Protein AF-A0A814JIH9-F1 (afdb_monomer)

Radius of gyration: 18.84 Å; Cα contacts (8 Å, |Δi|>4): 268; chains: 1; bounding box: 41×43×54 Å

Organism: NCBI:txid392033

Foldseek 3Di:
DPPVVVVVPPQQDVVLVVVLVVLVVVCVPDPDPPFDAVLVQLLSLQLSCCVVPVDDDLLSSLVSVLCCQPQVRSGSVRHHDDDDPLQVQLSVLSVVCVVCVVVVHDDPLLVSLAPRAADDLCQSSCLVLLVSCLVPDLVVSLVSLQVNCCRRRNPPHPSLLSSLLSVLSSCLVVVNDLVVNLVPRDRDDDPCVLSVVLVVLLSVLSVPQVLPLVSSLVSLVVPWDDDDDDDPDPPLPSTSSSSSNVSNVSSSVD

Structure (mmCIF, N/CA/C/O backbone):
data_AF-A0A814JIH9-F1
#
_entry.id   AF-A0A814JIH9-F1
#
loop_
_atom_site.group_PDB
_atom_site.id
_atom_site.type_symbol
_atom_site.label_atom_id
_atom_site.label_alt_id
_atom_site.label_comp_id
_atom_site.label_asym_id
_atom_site.label_entity_id
_atom_site.label_seq_id
_atom_site.pdbx_PDB_ins_code
_atom_site.Cartn_x
_atom_site.Cartn_y
_atom_site.Cartn_z
_atom_site.occupancy
_atom_site.B_iso_or_equiv
_atom_site.auth_seq_id
_atom_site.auth_comp_id
_atom_site.auth_asym_id
_atom_site.auth_atom_id
_atom_site.pdbx_PDB_model_num
ATOM 1 N N . MET A 1 1 ? -9.542 14.192 -32.366 1.00 36.28 1 MET A N 1
ATOM 2 C CA . MET A 1 1 ? -9.366 13.101 -31.398 1.00 36.28 1 MET A CA 1
ATOM 3 C C . MET A 1 1 ? -7.929 13.148 -30.916 1.00 36.28 1 MET A C 1
ATOM 5 O O . MET A 1 1 ? -7.031 12.814 -31.682 1.00 36.28 1 MET A O 1
ATOM 9 N N . THR A 1 2 ? -7.684 13.709 -29.735 1.00 28.23 2 THR A N 1
ATOM 10 C CA . THR A 1 2 ? -6.336 13.684 -29.141 1.00 28.23 2 THR A CA 1
ATOM 11 C C . THR A 1 2 ? -5.997 12.247 -28.734 1.00 28.23 2 THR A C 1
ATOM 13 O O . THR A 1 2 ? -6.900 11.450 -28.482 1.00 28.23 2 THR A O 1
ATOM 16 N N . LEU A 1 3 ? -4.711 11.883 -28.666 1.00 27.92 3 LEU A N 1
ATOM 17 C CA . LEU A 1 3 ? -4.294 10.543 -28.219 1.00 27.92 3 LEU A CA 1
ATOM 18 C C . LEU A 1 3 ? -4.939 10.148 -26.871 1.00 27.92 3 LEU A C 1
ATOM 20 O O . LEU A 1 3 ? -5.266 8.977 -26.680 1.00 27.92 3 LEU A O 1
ATOM 24 N N . GLY A 1 4 ? -5.209 11.128 -25.998 1.00 29.09 4 GLY A N 1
ATOM 25 C CA . GLY A 1 4 ? -5.914 10.945 -24.726 1.00 29.09 4 GLY A CA 1
ATOM 26 C C . GLY A 1 4 ? -7.384 10.527 -24.863 1.00 29.09 4 GLY A C 1
ATOM 27 O O . GLY A 1 4 ? -7.836 9.676 -24.105 1.00 29.09 4 GLY A O 1
ATOM 28 N N . GLU A 1 5 ? -8.116 11.030 -25.861 1.00 31.06 5 GLU A N 1
ATOM 29 C CA . GLU A 1 5 ? -9.515 10.636 -26.114 1.00 31.06 5 GLU A CA 1
ATOM 30 C C . GLU A 1 5 ? -9.621 9.198 -26.640 1.00 31.06 5 GLU A C 1
ATOM 32 O O . GLU A 1 5 ? -10.556 8.483 -26.286 1.00 31.06 5 GLU A O 1
ATOM 37 N N . SER A 1 6 ? -8.636 8.734 -27.421 1.00 30.42 6 SER A N 1
ATOM 38 C CA . SER A 1 6 ? -8.611 7.334 -27.873 1.00 30.42 6 SER A CA 1
ATOM 39 C C . SER A 1 6 ? -8.293 6.361 -26.728 1.00 30.42 6 SER A C 1
ATOM 41 O O . SER A 1 6 ? -8.869 5.276 -26.668 1.00 30.42 6 SER A O 1
ATOM 43 N N . PHE A 1 7 ? -7.455 6.768 -25.764 1.00 34.44 7 PHE A N 1
ATOM 44 C CA . PHE A 1 7 ? -7.021 5.909 -24.655 1.00 34.44 7 PHE A CA 1
ATOM 45 C C . PHE A 1 7 ? -8.068 5.791 -23.535 1.00 34.44 7 PHE A C 1
ATOM 47 O O . 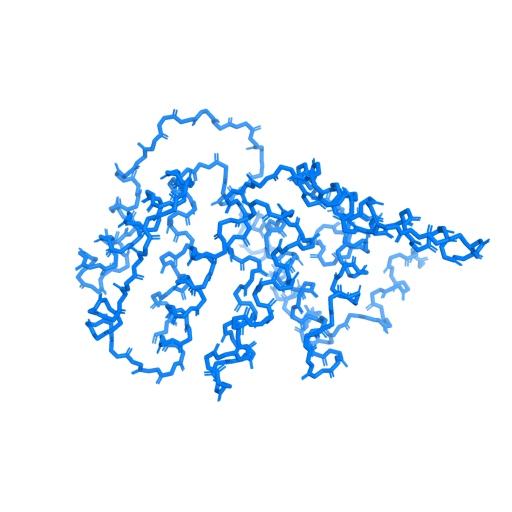PHE A 1 7 ? -8.230 4.720 -22.950 1.00 34.44 7 PHE A O 1
ATOM 54 N N . LEU A 1 8 ? -8.829 6.865 -23.282 1.00 39.31 8 LEU A N 1
ATOM 55 C CA . LEU A 1 8 ? -9.966 6.876 -22.348 1.00 39.31 8 LEU A CA 1
ATOM 56 C C . LEU A 1 8 ? -11.049 5.856 -22.725 1.00 39.31 8 LEU A C 1
ATOM 58 O O . LEU A 1 8 ? -11.746 5.351 -21.851 1.00 39.31 8 LEU A O 1
ATOM 62 N N . SER A 1 9 ? -11.176 5.535 -24.014 1.00 39.81 9 SER A N 1
ATOM 63 C CA . SER A 1 9 ? -12.267 4.703 -24.513 1.00 39.81 9 SER A CA 1
ATOM 64 C C . SER A 1 9 ? -12.044 3.192 -24.385 1.00 39.81 9 SER A C 1
ATOM 66 O O . SER A 1 9 ? -13.014 2.452 -24.540 1.00 39.81 9 SER A O 1
ATOM 68 N N . HIS A 1 10 ? -10.817 2.698 -24.148 1.00 40.09 10 HIS A N 1
ATOM 69 C CA . HIS A 1 10 ? -10.527 1.260 -24.325 1.00 40.09 10 HIS A CA 1
ATOM 70 C C . HIS A 1 10 ? -9.912 0.519 -23.126 1.00 40.09 10 HIS A C 1
ATOM 72 O O . HIS A 1 10 ? -9.941 -0.709 -23.145 1.00 40.09 10 HIS A O 1
ATOM 78 N N . HIS A 1 11 ? -9.413 1.179 -22.069 1.00 48.34 11 HIS A N 1
ATOM 79 C CA . HIS A 1 11 ? -8.682 0.458 -21.001 1.00 48.34 11 HIS A CA 1
ATOM 80 C C . HIS A 1 11 ? -8.839 0.975 -19.557 1.00 48.34 11 HIS A C 1
ATOM 82 O O . HIS A 1 11 ? -8.129 0.492 -18.672 1.00 48.34 11 HIS A O 1
ATOM 88 N N . ILE A 1 12 ? -9.748 1.914 -19.280 1.00 44.50 12 ILE A N 1
ATOM 89 C CA . ILE A 1 12 ? -10.105 2.271 -17.895 1.00 44.50 12 ILE A CA 1
ATOM 90 C C . ILE A 1 12 ? -11.405 1.551 -17.545 1.00 44.50 12 ILE A C 1
ATOM 92 O O . ILE A 1 12 ? -12.347 1.560 -18.334 1.00 44.50 12 ILE A O 1
ATOM 96 N N . ASP A 1 13 ? -11.425 0.904 -16.379 1.00 49.41 13 ASP A N 1
ATOM 97 C CA . ASP A 1 13 ? -12.617 0.256 -15.836 1.00 49.41 13 ASP A CA 1
ATOM 98 C C . ASP A 1 13 ? -13.804 1.248 -15.858 1.00 49.41 13 ASP A C 1
ATOM 100 O O . ASP A 1 13 ? -13.660 2.356 -15.325 1.00 49.41 13 ASP A O 1
ATOM 104 N N . PRO A 1 14 ? -14.949 0.899 -16.477 1.00 46.44 14 PRO A N 1
ATOM 105 C CA . PRO A 1 14 ? -16.116 1.776 -16.569 1.00 46.44 14 PRO A CA 1
ATOM 106 C C . PRO A 1 14 ? -16.570 2.354 -15.222 1.00 46.44 14 PRO A C 1
ATOM 108 O O . PRO A 1 14 ? -17.009 3.500 -15.177 1.00 46.44 14 PRO A O 1
ATOM 111 N N . TYR A 1 15 ? -16.388 1.615 -14.124 1.00 40.72 15 TYR A N 1
ATOM 112 C CA . TYR A 1 15 ? -16.716 2.068 -12.770 1.00 40.72 15 TYR A CA 1
ATOM 113 C C . TYR A 1 15 ? -15.834 3.240 -12.310 1.00 40.72 15 TYR A C 1
ATOM 115 O O . TYR A 1 15 ? -16.281 4.168 -11.636 1.00 40.72 15 TYR A O 1
ATOM 123 N N . ILE A 1 16 ? -14.560 3.226 -12.709 1.00 42.84 16 ILE A N 1
ATOM 124 C CA . ILE A 1 16 ? -13.606 4.294 -12.397 1.00 42.84 16 ILE A CA 1
ATOM 125 C C . ILE A 1 16 ? -13.870 5.515 -13.283 1.00 42.84 16 ILE A C 1
ATOM 127 O O . ILE A 1 16 ? -13.744 6.646 -12.819 1.00 42.84 16 ILE A O 1
ATOM 131 N N . LEU A 1 17 ? -14.280 5.305 -14.539 1.00 49.50 17 LEU A N 1
ATOM 132 C CA . LEU A 1 17 ? -14.697 6.393 -15.430 1.00 49.50 17 LEU A CA 1
ATOM 133 C C . LEU A 1 17 ? -15.936 7.123 -14.898 1.00 49.50 17 LEU A C 1
ATOM 135 O O . LEU A 1 17 ? -15.975 8.350 -14.957 1.00 49.50 17 LEU A O 1
ATOM 139 N N . GLU A 1 18 ? -16.900 6.392 -14.336 1.00 48.16 18 GLU A N 1
ATOM 140 C CA . GLU A 1 18 ? -18.093 6.962 -13.704 1.00 48.16 18 GLU A CA 1
ATOM 141 C C . GLU A 1 18 ? -17.734 7.828 -12.487 1.00 48.16 18 GLU A C 1
ATOM 143 O O . GLU A 1 18 ? -18.172 8.973 -12.405 1.00 48.16 18 GLU A O 1
ATOM 148 N N . HIS A 1 19 ? -16.846 7.355 -11.604 1.00 44.91 19 HIS A N 1
ATOM 149 C CA . HIS A 1 19 ? -16.365 8.154 -10.466 1.00 44.91 19 HIS A CA 1
ATOM 150 C C . HIS A 1 19 ? -15.607 9.418 -10.904 1.00 44.91 19 HIS A C 1
ATOM 152 O O . HIS A 1 19 ? -15.854 10.501 -10.377 1.00 44.91 19 HIS A O 1
ATOM 158 N N . ILE A 1 20 ? -14.726 9.312 -11.908 1.00 49.81 20 ILE A N 1
ATOM 159 C CA . ILE A 1 20 ? -14.007 10.474 -12.459 1.00 49.81 20 ILE A CA 1
ATOM 160 C C . ILE A 1 20 ? -14.987 11.498 -13.048 1.00 49.81 20 ILE A C 1
ATOM 162 O O . ILE A 1 20 ? -14.767 12.705 -12.934 1.00 49.81 20 ILE A O 1
ATOM 166 N N . GLN A 1 21 ? -16.051 11.027 -13.697 1.00 52.19 21 GLN A N 1
ATOM 167 C CA . GLN A 1 21 ? -17.071 11.879 -14.295 1.00 52.19 21 GLN A CA 1
ATOM 168 C C . GLN A 1 21 ? -17.935 12.567 -13.227 1.00 52.19 21 GLN A C 1
ATOM 170 O O . GLN A 1 21 ? -18.138 13.777 -13.314 1.00 52.19 21 GLN A O 1
ATOM 175 N N . MET A 1 22 ? -18.352 11.839 -12.185 1.00 48.75 22 MET A N 1
ATOM 176 C CA . MET A 1 22 ? -19.095 12.399 -11.050 1.00 48.75 22 MET A CA 1
ATOM 177 C C . MET A 1 22 ? -18.318 13.516 -10.347 1.00 48.75 22 MET A C 1
ATOM 179 O O . MET A 1 22 ? -18.882 14.567 -10.052 1.00 48.75 22 MET A O 1
ATOM 183 N N . GLU A 1 23 ? -17.015 13.333 -10.117 1.00 45.62 23 GLU A N 1
ATOM 184 C CA . GLU A 1 23 ? -16.191 14.361 -9.472 1.00 45.62 23 GLU A CA 1
ATOM 185 C C . GLU A 1 23 ? -15.977 15.598 -10.361 1.00 45.62 23 GLU A C 1
ATOM 187 O O . GLU A 1 23 ? -15.985 16.728 -9.867 1.00 45.62 23 GLU A O 1
ATOM 192 N N . LYS A 1 24 ? -15.869 15.420 -11.686 1.00 48.25 24 LYS A N 1
ATOM 193 C CA . LYS A 1 24 ? -15.837 16.544 -12.638 1.00 48.25 24 LYS A CA 1
ATOM 194 C C . LYS A 1 24 ? -17.134 17.348 -12.626 1.00 48.25 24 LYS A C 1
ATOM 196 O O . LYS A 1 24 ? -17.071 18.575 -12.665 1.00 48.25 24 LYS A O 1
ATOM 201 N N . GLU A 1 25 ? -18.283 16.685 -12.560 1.00 52.25 25 GLU A N 1
ATOM 202 C CA . GLU A 1 25 ? -19.594 17.341 -12.489 1.00 52.25 25 GLU A CA 1
ATOM 203 C C . GLU A 1 25 ? -19.773 18.098 -11.165 1.00 52.25 25 GLU A C 1
ATOM 205 O O . GLU A 1 25 ? -20.228 19.241 -11.173 1.00 52.25 25 GLU A O 1
ATOM 210 N N . TYR A 1 26 ? -19.302 17.525 -10.052 1.00 43.38 26 TYR A N 1
ATOM 211 C CA . TYR A 1 26 ? -19.304 18.178 -8.739 1.00 43.38 26 TYR A CA 1
ATOM 212 C C . TYR A 1 26 ? -18.390 19.416 -8.693 1.00 43.38 26 TYR A C 1
ATOM 214 O O . TYR A 1 26 ? -18.750 20.439 -8.116 1.00 43.38 26 TYR A O 1
ATOM 222 N N . SER A 1 27 ? -17.231 19.365 -9.362 1.00 43.06 27 SER A N 1
ATOM 223 C CA . SER A 1 27 ? -16.275 20.485 -9.419 1.00 43.06 27 SER A CA 1
ATOM 224 C C . SER A 1 27 ? -16.774 21.712 -10.195 1.00 43.06 27 SER A C 1
ATOM 226 O O . SER A 1 27 ? -16.191 22.786 -10.081 1.00 43.06 27 SER A O 1
ATOM 228 N N . GLN A 1 28 ? -17.842 21.577 -10.990 1.00 48.16 28 GLN A N 1
ATOM 229 C CA . GLN A 1 28 ? -18.452 22.707 -11.699 1.00 48.16 28 GLN A CA 1
ATOM 230 C C . GLN A 1 28 ? -19.495 23.459 -10.859 1.00 48.16 28 GLN A C 1
ATOM 232 O O . GLN A 1 28 ? -19.973 24.504 -11.300 1.00 48.16 28 GLN A O 1
ATOM 237 N N . GLN A 1 29 ? -19.856 22.951 -9.674 1.00 48.28 29 GLN A N 1
ATOM 238 C CA . GLN A 1 29 ? -20.900 23.535 -8.823 1.00 48.28 29 GLN A CA 1
ATOM 239 C C . GLN A 1 29 ? -20.372 24.355 -7.633 1.00 48.28 29 GLN A C 1
ATOM 241 O O . GLN A 1 29 ? -21.138 25.151 -7.099 1.00 48.28 29 GLN A O 1
ATOM 246 N N . ASP A 1 30 ? -19.087 24.251 -7.277 1.00 41.09 30 ASP A N 1
ATOM 247 C CA . ASP A 1 30 ? -18.450 25.031 -6.205 1.00 41.09 30 ASP A CA 1
ATOM 248 C C . ASP A 1 30 ? -17.031 25.477 -6.605 1.00 41.09 30 ASP A C 1
ATOM 250 O O . ASP A 1 30 ? -16.303 24.742 -7.268 1.00 41.09 30 ASP A O 1
ATOM 254 N N . ASP A 1 31 ? -16.598 26.656 -6.139 1.00 42.25 31 ASP A N 1
ATOM 255 C CA . ASP A 1 31 ? -15.271 27.285 -6.363 1.00 42.25 31 ASP A CA 1
ATOM 256 C C . ASP A 1 31 ? -14.102 26.527 -5.667 1.00 42.25 31 ASP A C 1
ATOM 258 O O . ASP A 1 31 ? -13.024 27.060 -5.397 1.00 42.25 31 ASP A O 1
ATOM 262 N N . LEU A 1 32 ? -14.326 25.253 -5.335 1.00 42.31 32 LEU A N 1
ATOM 263 C CA . LEU A 1 32 ? -13.364 24.303 -4.795 1.00 42.31 32 LEU A CA 1
ATOM 264 C C . LEU A 1 32 ? -13.028 23.287 -5.890 1.00 42.31 32 LEU A C 1
ATOM 266 O O . LEU A 1 32 ? -13.689 22.260 -6.029 1.00 42.31 32 LEU A O 1
ATOM 270 N N . THR A 1 33 ? -11.944 23.515 -6.635 1.00 48.50 33 THR A N 1
ATOM 271 C CA . THR A 1 33 ? -11.303 22.444 -7.415 1.00 48.50 33 THR A CA 1
ATOM 272 C C . THR A 1 33 ? -10.709 21.405 -6.459 1.00 48.50 33 THR A C 1
ATOM 274 O O . THR A 1 33 ? -9.520 21.444 -6.134 1.00 48.50 33 THR A O 1
ATOM 277 N N . LEU A 1 34 ? -11.542 20.487 -5.966 1.00 50.25 34 LEU A N 1
ATOM 278 C CA . LEU A 1 34 ? -11.110 19.281 -5.270 1.00 50.25 34 LEU A CA 1
ATOM 279 C C . LEU A 1 34 ? -10.538 18.322 -6.313 1.00 50.25 34 LEU A C 1
ATOM 281 O O . LEU A 1 34 ? -11.257 17.662 -7.052 1.00 50.25 34 LEU A O 1
ATOM 285 N N . VAL A 1 35 ? -9.214 18.298 -6.402 1.00 63.66 35 VAL A N 1
ATOM 286 C CA . VAL A 1 35 ? -8.456 17.384 -7.254 1.00 63.66 35 VAL A CA 1
ATOM 287 C C . VAL A 1 35 ? -7.720 16.419 -6.327 1.00 63.66 35 VAL A C 1
ATOM 289 O O . VAL A 1 35 ? -6.969 16.865 -5.457 1.00 63.66 35 VAL A O 1
ATOM 292 N N . TRP A 1 36 ? -7.939 15.108 -6.476 1.00 69.56 36 TRP A N 1
ATOM 293 C CA . TRP A 1 36 ? -7.268 14.105 -5.639 1.00 69.56 36 TRP A CA 1
ATOM 294 C C . TRP A 1 36 ? -5.763 13.998 -5.932 1.00 69.56 36 TRP A C 1
ATOM 296 O O . TRP A 1 36 ? -5.309 14.361 -7.012 1.00 69.56 36 TRP A O 1
ATOM 306 N N . SER A 1 37 ? -4.973 13.510 -4.966 1.00 73.38 37 SER A N 1
ATOM 307 C CA . SER A 1 37 ? -3.502 13.446 -5.043 1.00 73.38 37 SER A CA 1
ATOM 308 C C . SER A 1 37 ? -2.961 12.172 -5.722 1.00 73.38 37 SER A C 1
ATOM 310 O O . SER A 1 37 ? -3.701 11.320 -6.236 1.00 73.38 37 SER A O 1
ATOM 312 N N . ASP A 1 38 ? -1.632 12.009 -5.690 1.00 77.94 38 ASP A N 1
ATOM 313 C CA . ASP A 1 38 ? -0.946 10.789 -6.115 1.00 77.94 38 ASP A CA 1
ATOM 314 C C . ASP A 1 38 ? -1.388 9.557 -5.324 1.00 77.94 38 ASP A C 1
ATOM 316 O O . ASP A 1 38 ? -1.471 8.474 -5.891 1.00 77.94 38 ASP A O 1
ATOM 320 N N . ASP A 1 39 ? -1.731 9.692 -4.044 1.00 76.38 39 ASP A N 1
ATOM 321 C CA . ASP A 1 39 ? -2.147 8.555 -3.217 1.00 76.38 39 ASP A CA 1
ATOM 322 C C . ASP A 1 39 ? -3.439 7.917 -3.712 1.00 76.38 39 ASP A C 1
ATOM 324 O O . ASP A 1 39 ? -3.507 6.693 -3.816 1.00 76.38 39 ASP A O 1
ATOM 328 N N . VAL A 1 40 ? -4.438 8.728 -4.072 1.00 79.38 40 VAL A N 1
ATOM 329 C CA . VAL A 1 40 ? -5.685 8.222 -4.662 1.00 79.38 40 VAL A CA 1
ATOM 330 C C . VAL A 1 40 ? -5.397 7.615 -6.030 1.00 79.38 40 VAL A C 1
ATOM 332 O O . VAL A 1 40 ? -5.803 6.487 -6.286 1.00 79.38 40 VAL A O 1
ATOM 335 N N . SER A 1 41 ? -4.608 8.291 -6.869 1.00 84.25 41 SER A N 1
ATOM 336 C CA . SER A 1 41 ? -4.238 7.786 -8.201 1.00 84.25 41 SER A CA 1
ATOM 337 C C . SER A 1 41 ? -3.545 6.416 -8.132 1.00 84.25 41 SER A C 1
ATOM 339 O O . SER A 1 41 ? -3.865 5.497 -8.885 1.00 84.25 41 SER A O 1
ATOM 341 N N . LEU A 1 42 ? -2.620 6.247 -7.186 1.00 86.94 42 LEU A N 1
ATOM 342 C CA . LEU A 1 42 ? -1.890 5.001 -6.962 1.00 86.94 42 LEU A CA 1
ATOM 343 C C . LEU A 1 42 ? -2.770 3.931 -6.304 1.00 86.94 42 LEU A C 1
ATOM 345 O O . LEU A 1 42 ? -2.685 2.762 -6.668 1.00 86.94 42 LEU A O 1
ATOM 349 N N . THR A 1 43 ? -3.668 4.316 -5.397 1.00 87.38 43 THR A N 1
ATOM 350 C CA . THR A 1 43 ? -4.670 3.402 -4.822 1.00 87.38 43 THR A CA 1
ATOM 351 C C . THR A 1 43 ? -5.593 2.857 -5.914 1.00 87.38 43 THR A C 1
ATOM 353 O O . THR A 1 43 ? -5.818 1.649 -5.983 1.00 87.38 43 THR A O 1
ATOM 356 N N . LEU A 1 44 ? -6.060 3.717 -6.826 1.00 87.00 44 LEU A N 1
ATOM 357 C CA . LEU A 1 44 ? -6.848 3.320 -7.993 1.00 87.00 44 LEU A CA 1
ATOM 358 C C . LEU A 1 44 ? -6.046 2.405 -8.924 1.00 87.00 44 LEU A C 1
ATOM 360 O O . LEU A 1 44 ? -6.570 1.393 -9.385 1.00 87.00 44 LEU A O 1
ATOM 364 N N . CYS A 1 45 ? -4.761 2.697 -9.155 1.00 90.81 45 CYS A N 1
ATOM 365 C CA . CYS A 1 45 ? -3.895 1.825 -9.950 1.00 90.81 45 CYS A CA 1
ATOM 366 C C . CYS A 1 45 ? -3.789 0.429 -9.327 1.00 90.81 45 CYS A C 1
ATOM 368 O O . CYS A 1 45 ? -3.828 -0.572 -10.045 1.00 90.81 45 CYS A O 1
ATOM 370 N N . PHE A 1 46 ? -3.692 0.355 -7.999 1.00 92.00 46 PHE A N 1
ATOM 371 C CA . PHE A 1 46 ? -3.656 -0.908 -7.276 1.00 92.00 46 PHE A CA 1
ATOM 372 C C . PHE A 1 46 ? -4.977 -1.665 -7.412 1.00 92.00 46 PHE A C 1
ATOM 374 O O . PHE A 1 46 ? -4.969 -2.828 -7.820 1.00 92.00 46 PHE A O 1
ATOM 381 N N . LEU A 1 47 ? -6.110 -1.007 -7.155 1.00 89.06 47 LEU A N 1
ATOM 382 C CA . LEU A 1 47 ? -7.438 -1.600 -7.329 1.00 89.06 47 LEU A CA 1
ATOM 383 C C . LEU A 1 47 ? -7.651 -2.108 -8.757 1.00 89.06 47 LEU A C 1
ATOM 385 O O . LEU A 1 47 ? -8.103 -3.233 -8.935 1.00 89.06 47 LEU A O 1
ATOM 389 N N . ALA A 1 48 ? -7.242 -1.347 -9.774 1.00 87.00 48 ALA A N 1
ATOM 390 C CA . ALA A 1 48 ? -7.325 -1.784 -11.165 1.00 87.00 48 ALA A CA 1
ATOM 391 C C . ALA A 1 48 ? -6.411 -2.979 -11.478 1.00 87.00 48 ALA A C 1
ATOM 393 O O . ALA A 1 48 ? -6.703 -3.759 -12.387 1.00 87.00 48 ALA A O 1
ATOM 394 N N . SER A 1 49 ? -5.288 -3.142 -10.770 1.00 91.31 49 SER A N 1
ATOM 395 C CA . SER A 1 49 ? -4.462 -4.347 -10.896 1.00 91.31 49 SER A CA 1
ATOM 396 C C . SER A 1 49 ? -5.185 -5.570 -10.333 1.00 91.31 49 SER A C 1
ATOM 398 O O . SER A 1 49 ? -5.301 -6.579 -11.029 1.00 91.31 49 SER A O 1
ATOM 400 N N . LEU A 1 50 ? -5.740 -5.438 -9.124 1.00 89.00 50 LEU A N 1
ATOM 401 C CA . LEU A 1 50 ? -6.509 -6.490 -8.457 1.00 89.00 50 LEU A CA 1
ATOM 402 C C . LEU A 1 50 ? -7.758 -6.880 -9.251 1.00 89.00 50 LEU A C 1
ATOM 404 O O . LEU A 1 50 ? -8.008 -8.062 -9.449 1.00 89.00 50 LEU A O 1
ATOM 408 N N . ALA A 1 51 ? -8.512 -5.899 -9.751 1.00 85.62 51 ALA A N 1
ATOM 409 C CA . ALA A 1 51 ? -9.714 -6.129 -10.547 1.00 85.62 51 ALA A CA 1
ATOM 410 C C . ALA A 1 51 ? -9.410 -6.875 -11.855 1.00 85.62 51 ALA A C 1
ATOM 412 O O . ALA A 1 51 ? -10.192 -7.717 -12.281 1.00 85.62 51 ALA A O 1
ATOM 413 N N . HIS A 1 52 ? -8.259 -6.601 -12.476 1.00 87.12 5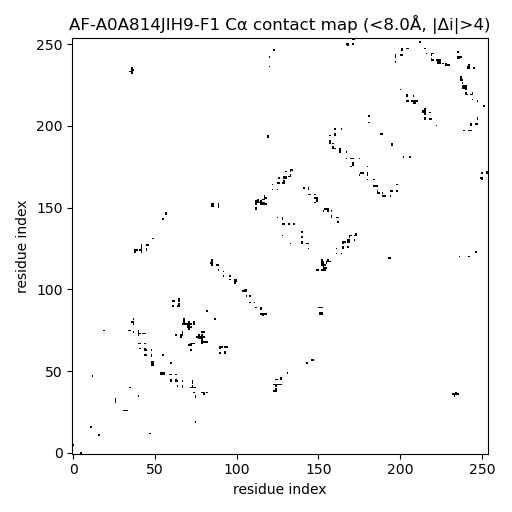2 HIS A N 1
ATOM 414 C CA . HIS A 1 52 ? -7.874 -7.241 -13.732 1.00 87.12 52 HIS A CA 1
ATOM 415 C C . HIS A 1 52 ? -7.495 -8.717 -13.564 1.00 87.12 52 HIS A C 1
ATOM 417 O O . HIS A 1 52 ? -7.894 -9.543 -14.379 1.00 87.12 52 HIS A O 1
ATOM 423 N N . HIS A 1 53 ? -6.724 -9.052 -12.526 1.00 83.19 53 HIS A N 1
ATOM 424 C CA . HIS A 1 53 ? -6.242 -10.422 -12.318 1.00 83.19 53 HIS A CA 1
ATOM 425 C C . HIS A 1 53 ? -7.115 -11.253 -11.373 1.00 83.19 53 HIS A C 1
ATOM 427 O O . HIS A 1 53 ? -6.961 -12.468 -11.318 1.00 83.19 53 HIS A O 1
ATOM 433 N N . GLY A 1 54 ? -8.000 -10.623 -10.598 1.00 87.38 54 GLY A N 1
ATOM 434 C CA . GLY A 1 54 ? -8.671 -11.271 -9.469 1.00 87.38 54 GLY A CA 1
ATOM 435 C C . GLY A 1 54 ? -7.724 -11.589 -8.304 1.00 87.38 54 GLY A C 1
ATOM 436 O O . GLY A 1 54 ? -8.135 -12.206 -7.324 1.00 87.38 54 GLY A O 1
ATOM 437 N N . GLU A 1 55 ? -6.461 -11.168 -8.395 1.00 92.62 55 GLU A N 1
ATOM 438 C CA . GLU A 1 55 ? -5.432 -11.368 -7.388 1.00 92.62 55 GLU A CA 1
ATOM 439 C C . GLU A 1 55 ? -4.297 -10.342 -7.519 1.00 92.62 55 GLU A C 1
ATOM 441 O O . GLU A 1 55 ? -4.202 -9.573 -8.478 1.00 92.62 55 GLU A O 1
ATOM 446 N N . TYR A 1 56 ? -3.422 -10.314 -6.520 1.00 93.88 56 TYR A N 1
ATOM 447 C CA . TYR A 1 56 ? -2.253 -9.462 -6.476 1.00 93.88 56 TYR A CA 1
ATOM 448 C C . TYR A 1 56 ? -1.200 -9.959 -7.469 1.00 93.88 56 TYR A C 1
ATOM 450 O O . TYR A 1 56 ? -0.612 -11.026 -7.303 1.00 93.88 56 TYR A O 1
ATOM 458 N N . SER A 1 57 ? -0.927 -9.120 -8.466 1.00 93.06 57 SER A N 1
ATOM 459 C CA . SER A 1 57 ? 0.209 -9.242 -9.372 1.00 93.06 57 SER A CA 1
ATOM 460 C C . SER A 1 57 ? 1.089 -8.009 -9.223 1.00 93.06 57 SER A C 1
ATOM 462 O O . SER A 1 57 ? 0.708 -6.892 -9.587 1.00 93.06 57 SER A O 1
ATOM 464 N N . GLN A 1 58 ? 2.280 -8.216 -8.673 1.00 90.25 58 GLN A N 1
ATOM 465 C CA . GLN A 1 58 ? 3.249 -7.148 -8.469 1.00 90.25 58 GLN A CA 1
ATOM 466 C C . GLN A 1 58 ? 3.734 -6.531 -9.783 1.00 90.25 58 GLN A C 1
ATOM 468 O O . GLN A 1 58 ? 3.937 -5.320 -9.859 1.00 90.25 58 GLN A O 1
ATOM 473 N N . GLU A 1 59 ? 3.951 -7.358 -10.804 1.00 89.75 59 GLU A N 1
ATOM 474 C CA . GLU A 1 59 ? 4.391 -6.899 -12.120 1.00 89.75 59 GLU A CA 1
ATOM 475 C C . GLU A 1 59 ? 3.342 -5.975 -12.735 1.00 89.75 59 GLU A C 1
ATOM 477 O O . GLU A 1 59 ? 3.649 -4.850 -13.125 1.00 89.75 59 GLU A O 1
ATOM 482 N N . HIS A 1 60 ? 2.080 -6.401 -12.715 1.00 91.69 60 HIS A N 1
ATOM 483 C CA . HIS A 1 60 ? 0.987 -5.613 -13.264 1.00 91.69 60 HIS A CA 1
ATOM 484 C C . HIS A 1 60 ? 0.719 -4.338 -12.447 1.00 91.69 60 HIS A C 1
ATOM 486 O O . HIS A 1 60 ? 0.423 -3.283 -13.009 1.00 91.69 60 HIS A O 1
ATOM 492 N N . LEU A 1 61 ? 0.899 -4.388 -11.121 1.00 92.56 61 LEU A N 1
ATOM 493 C CA . LEU A 1 61 ? 0.852 -3.197 -10.272 1.00 92.56 61 LEU A CA 1
ATOM 494 C C . LEU A 1 61 ? 1.923 -2.171 -10.675 1.00 92.56 61 LEU A C 1
ATOM 496 O O . LEU A 1 61 ? 1.606 -1.000 -10.893 1.00 92.56 61 LEU A O 1
ATOM 500 N N . LEU A 1 62 ? 3.179 -2.607 -10.808 1.00 90.69 62 LEU A N 1
ATOM 501 C CA . LEU A 1 62 ? 4.284 -1.739 -11.223 1.00 90.69 62 LEU A CA 1
ATOM 502 C C . LEU A 1 62 ? 4.099 -1.221 -12.651 1.00 90.69 62 LEU A C 1
ATOM 504 O O . LEU A 1 62 ? 4.404 -0.059 -12.909 1.00 90.69 62 LEU A O 1
ATOM 508 N N . GLN A 1 63 ? 3.528 -2.022 -13.550 1.00 92.38 63 GLN A N 1
ATOM 509 C CA . GLN A 1 63 ? 3.158 -1.576 -14.889 1.00 92.38 63 GLN A CA 1
ATOM 510 C C . GLN A 1 63 ? 2.131 -0.442 -14.836 1.00 92.38 63 GLN A C 1
ATOM 512 O O . GLN A 1 63 ? 2.308 0.570 -15.511 1.00 92.38 63 GLN A O 1
ATOM 517 N N . ARG A 1 64 ? 1.083 -0.554 -14.011 1.00 91.56 64 ARG A N 1
ATOM 518 C CA . ARG A 1 64 ? 0.091 0.523 -13.851 1.00 91.56 64 ARG A CA 1
ATOM 519 C C . ARG A 1 64 ? 0.692 1.776 -13.224 1.00 91.56 64 ARG A C 1
ATOM 521 O O . ARG A 1 64 ? 0.390 2.871 -13.681 1.00 91.56 64 ARG A O 1
ATOM 528 N N . TYR A 1 65 ? 1.589 1.637 -12.251 1.00 91.25 65 TYR A N 1
ATOM 529 C CA . TYR A 1 65 ? 2.326 2.778 -11.700 1.00 91.25 65 TYR A CA 1
ATOM 530 C C . TYR A 1 65 ? 3.263 3.422 -12.722 1.00 91.25 65 TYR A C 1
ATOM 532 O O . TYR A 1 65 ? 3.386 4.643 -12.756 1.00 91.25 65 TYR A O 1
ATOM 540 N N . PHE A 1 66 ? 3.885 2.626 -13.590 1.00 90.94 66 PHE A N 1
ATOM 541 C CA . PHE A 1 66 ? 4.664 3.135 -14.711 1.00 90.94 66 PHE A CA 1
ATOM 542 C C . PHE A 1 66 ? 3.777 3.912 -15.693 1.00 90.94 66 PHE A C 1
ATOM 544 O O . PHE A 1 66 ? 4.144 5.007 -16.103 1.00 90.94 66 PHE A O 1
ATOM 551 N N . GLN A 1 67 ? 2.577 3.415 -16.013 1.00 89.12 67 GLN A N 1
ATOM 552 C CA . GLN A 1 67 ? 1.604 4.148 -16.836 1.00 89.12 67 GLN A CA 1
ATOM 553 C C . GLN A 1 67 ? 1.111 5.431 -16.155 1.00 89.12 67 GLN A C 1
ATOM 555 O O . GLN A 1 67 ? 0.960 6.455 -16.819 1.00 89.12 67 GLN A O 1
ATOM 560 N N . TRP A 1 68 ? 0.885 5.401 -14.839 1.00 90.00 68 TRP A N 1
ATOM 561 C CA . TRP A 1 68 ? 0.536 6.590 -14.058 1.00 90.00 68 TRP A CA 1
ATOM 562 C C . TRP A 1 68 ? 1.633 7.641 -14.189 1.00 90.00 68 TRP A C 1
ATOM 564 O O . TRP A 1 68 ? 1.356 8.759 -14.614 1.00 90.00 68 TRP A O 1
ATOM 574 N N . TRP A 1 69 ? 2.883 7.244 -13.949 1.00 88.31 69 TRP A N 1
ATOM 575 C CA . TRP A 1 69 ? 4.024 8.147 -13.995 1.00 88.31 69 TRP A CA 1
ATOM 576 C C . TRP A 1 69 ? 4.288 8.715 -15.391 1.00 88.31 69 TRP A C 1
ATOM 578 O O . TRP A 1 69 ? 4.439 9.924 -15.553 1.00 88.31 69 TRP A O 1
ATOM 588 N N . MET A 1 70 ? 4.329 7.853 -16.405 1.00 85.19 70 MET A N 1
ATOM 589 C CA . MET A 1 70 ? 4.738 8.250 -17.752 1.00 85.19 70 MET A CA 1
ATOM 590 C C . MET A 1 70 ? 3.621 8.939 -18.535 1.00 85.19 70 MET A C 1
ATOM 592 O O . MET A 1 70 ? 3.898 9.842 -19.321 1.00 85.19 70 MET A O 1
ATOM 596 N N . ASN A 1 71 ? 2.370 8.520 -18.321 1.00 83.94 71 ASN A N 1
ATOM 597 C CA . ASN A 1 71 ? 1.244 8.878 -19.186 1.00 83.94 71 ASN A CA 1
ATOM 598 C C . ASN A 1 71 ? 0.093 9.559 -18.433 1.00 83.94 71 ASN A C 1
ATOM 600 O O . ASN A 1 71 ? -0.944 9.831 -19.032 1.00 83.94 71 ASN A O 1
ATOM 604 N N . GLY A 1 72 ? 0.233 9.804 -17.125 1.00 80.81 72 GLY A N 1
ATOM 605 C CA . GLY A 1 72 ? -0.831 10.394 -16.312 1.00 80.81 72 GLY A CA 1
ATOM 606 C C . GLY A 1 72 ? -2.041 9.474 -16.122 1.00 80.81 72 GLY A C 1
ATOM 607 O O . GLY A 1 72 ? -3.141 9.951 -15.842 1.00 80.81 72 GLY A O 1
ATOM 608 N N . TYR A 1 73 ? -1.871 8.156 -16.277 1.00 84.38 73 TYR A N 1
ATOM 609 C CA . TYR A 1 73 ? -2.941 7.181 -16.047 1.00 84.38 73 TYR A CA 1
ATOM 610 C C . TYR A 1 73 ? -3.525 7.335 -14.635 1.00 84.38 73 TYR A C 1
ATOM 612 O O . TYR A 1 73 ? -2.775 7.385 -13.667 1.00 84.38 73 TYR A O 1
ATOM 620 N N . MET A 1 74 ? -4.854 7.422 -14.512 1.00 81.62 74 MET A N 1
ATOM 621 C CA . MET A 1 74 ? -5.575 7.661 -13.244 1.00 81.62 74 MET A CA 1
ATOM 622 C C . MET A 1 74 ? -5.235 8.975 -12.524 1.00 81.62 74 MET A C 1
ATOM 624 O O . MET A 1 74 ? -5.563 9.140 -11.350 1.00 81.62 74 MET A O 1
ATOM 628 N N . CYS A 1 75 ? -4.630 9.932 -13.229 1.00 78.31 75 CYS A N 1
ATOM 629 C CA . CYS A 1 75 ? -4.491 11.294 -12.734 1.00 78.31 75 CYS A CA 1
ATOM 630 C C . CYS A 1 75 ? -5.743 12.105 -13.095 1.00 78.31 75 CYS A C 1
ATOM 632 O O . CYS A 1 75 ? -6.190 12.056 -14.244 1.00 78.31 75 CYS A O 1
ATOM 634 N N . PRO A 1 76 ? -6.279 12.908 -12.167 1.00 69.00 76 PRO A N 1
ATOM 635 C CA . PRO A 1 76 ? -7.520 13.658 -12.384 1.00 69.00 76 PRO A CA 1
ATOM 636 C C . PRO A 1 76 ? -7.413 14.681 -13.527 1.00 69.00 76 PRO A C 1
ATOM 638 O O . PRO A 1 76 ? -8.384 14.942 -14.233 1.00 69.00 76 PRO A O 1
ATOM 641 N N . THR A 1 77 ? -6.217 15.230 -13.752 1.00 71.00 77 THR A N 1
ATOM 642 C CA . THR A 1 77 ? -5.927 16.212 -14.811 1.00 71.00 77 THR A CA 1
ATOM 643 C C . THR A 1 77 ? -5.320 15.586 -16.071 1.00 71.00 77 THR A C 1
ATOM 645 O O . THR A 1 77 ? -5.003 16.303 -17.017 1.00 71.00 77 THR A O 1
ATOM 648 N N . GLY A 1 78 ? -5.096 14.267 -16.083 1.00 66.56 78 GLY A N 1
ATOM 649 C CA . GLY A 1 78 ? -4.303 13.587 -17.114 1.00 66.56 78 GLY A CA 1
ATOM 650 C C . GLY A 1 78 ? -2.801 13.911 -17.079 1.00 66.56 78 GLY A C 1
ATOM 651 O O . GLY A 1 78 ? -2.052 13.394 -17.902 1.00 66.56 78 GLY A O 1
ATOM 652 N N . LEU A 1 79 ? -2.343 14.736 -16.130 1.00 68.75 79 LEU A N 1
ATOM 653 C CA . LEU A 1 79 ? -0.929 15.012 -15.878 1.00 68.75 79 LEU A CA 1
ATOM 654 C C . LEU A 1 79 ? -0.511 14.369 -14.559 1.00 68.75 79 LEU A C 1
ATOM 656 O O . LEU A 1 79 ? -1.192 14.522 -13.544 1.00 68.75 79 LEU A O 1
ATOM 660 N N . CYS A 1 80 ? 0.619 13.664 -14.573 1.00 68.56 80 CYS A N 1
ATOM 661 C CA . CYS A 1 80 ? 1.101 12.984 -13.382 1.00 68.56 80 CYS A CA 1
ATOM 662 C C . CYS A 1 80 ? 1.643 13.957 -12.332 1.00 68.56 80 CYS A C 1
ATOM 664 O O . CYS A 1 80 ? 2.323 14.937 -12.639 1.00 68.56 80 CYS A O 1
ATOM 666 N N . PHE A 1 81 ? 1.394 13.626 -11.067 1.00 70.38 81 PHE A N 1
ATOM 667 C CA . PHE A 1 81 ? 2.081 14.220 -9.926 1.00 70.38 81 PHE A CA 1
ATOM 668 C C . PHE A 1 81 ? 3.556 13.815 -9.927 1.00 70.38 81 PHE A C 1
ATOM 670 O O . PHE A 1 81 ? 3.910 12.732 -10.393 1.00 70.38 81 PHE A O 1
ATOM 677 N N . THR A 1 82 ? 4.428 14.632 -9.337 1.00 70.88 82 THR A N 1
ATOM 678 C CA . THR A 1 82 ? 5.822 14.229 -9.123 1.00 70.88 82 THR A CA 1
ATOM 679 C C . THR A 1 82 ? 5.876 13.084 -8.100 1.00 70.88 82 THR A C 1
ATOM 681 O O . THR A 1 82 ? 5.552 13.310 -6.931 1.00 70.88 82 THR A O 1
ATOM 684 N N . PRO A 1 83 ? 6.303 11.862 -8.475 1.00 72.25 83 PRO A N 1
ATOM 685 C CA . PRO A 1 83 ? 6.387 10.740 -7.562 1.00 72.25 83 PRO A CA 1
ATOM 686 C C . PRO A 1 83 ? 7.435 11.011 -6.500 1.00 72.25 83 PRO A C 1
ATOM 688 O O . PRO A 1 83 ? 8.517 11.546 -6.763 1.00 72.25 83 PRO A O 1
ATOM 691 N N . ARG A 1 84 ? 7.157 10.539 -5.285 1.00 75.75 84 ARG A N 1
ATOM 692 C CA . ARG A 1 84 ? 8.178 10.519 -4.241 1.00 75.75 84 ARG A CA 1
ATOM 693 C C . ARG A 1 84 ? 9.361 9.655 -4.682 1.00 75.75 84 ARG A C 1
ATOM 695 O O . ARG A 1 84 ? 9.193 8.619 -5.323 1.00 75.75 84 ARG A O 1
ATOM 702 N N . ILE A 1 85 ? 10.561 10.057 -4.264 1.00 74.94 85 ILE A N 1
ATOM 703 C CA . ILE A 1 85 ? 11.834 9.490 -4.739 1.00 74.94 85 ILE A CA 1
ATOM 704 C C . ILE A 1 85 ? 11.925 7.959 -4.650 1.00 74.94 85 ILE A C 1
ATOM 706 O O . ILE A 1 85 ? 12.504 7.333 -5.529 1.00 74.94 85 ILE A O 1
ATOM 710 N N . HIS A 1 86 ? 11.356 7.345 -3.611 1.00 76.81 86 HIS A N 1
ATOM 711 C CA . HIS A 1 86 ? 11.389 5.893 -3.432 1.00 76.81 86 HIS A CA 1
ATOM 712 C C . HIS A 1 86 ? 10.538 5.177 -4.483 1.00 76.81 86 HIS A C 1
ATOM 714 O O . HIS A 1 86 ? 11.021 4.259 -5.133 1.00 76.81 86 HIS A O 1
ATOM 720 N N . LEU A 1 87 ? 9.310 5.651 -4.706 1.00 80.19 87 LEU A N 1
ATOM 721 C CA . LEU A 1 87 ? 8.410 5.078 -5.694 1.00 80.19 87 LEU A CA 1
ATOM 722 C C . LEU A 1 87 ? 8.938 5.338 -7.102 1.00 80.19 87 LEU A C 1
ATOM 724 O O . LEU A 1 87 ? 8.933 4.428 -7.922 1.00 80.19 87 LEU A O 1
ATOM 728 N N . LYS A 1 88 ? 9.466 6.543 -7.351 1.00 84.38 88 LYS A N 1
ATOM 729 C CA . LYS A 1 88 ? 10.129 6.876 -8.613 1.00 84.38 88 LYS A CA 1
ATOM 730 C C . LYS A 1 88 ? 11.252 5.885 -8.918 1.00 84.38 88 LYS A C 1
ATOM 732 O O . LYS A 1 88 ? 11.257 5.307 -9.992 1.00 84.38 88 LYS A O 1
ATOM 737 N N . LYS A 1 89 ? 12.150 5.630 -7.958 1.00 85.44 89 LYS A N 1
ATOM 738 C CA . LYS A 1 89 ? 13.228 4.641 -8.115 1.00 85.44 89 LYS A CA 1
ATOM 739 C C . LYS A 1 89 ? 12.693 3.245 -8.438 1.00 85.44 89 LYS A C 1
ATOM 741 O O . LYS A 1 89 ? 13.257 2.581 -9.295 1.00 85.44 89 LYS A O 1
ATOM 746 N N . SER A 1 90 ? 11.622 2.806 -7.779 1.00 85.94 90 SER A N 1
ATOM 747 C CA . SER A 1 90 ? 11.002 1.499 -8.038 1.00 85.94 90 SER A CA 1
ATOM 748 C C . SER A 1 90 ? 10.382 1.412 -9.438 1.00 85.94 90 SER A C 1
ATOM 750 O O . SER A 1 90 ? 10.534 0.395 -10.109 1.00 85.94 90 SER A O 1
ATOM 752 N N . ILE A 1 91 ? 9.720 2.480 -9.897 1.00 88.62 91 ILE A N 1
ATOM 753 C CA . ILE A 1 91 ? 9.137 2.579 -11.244 1.00 88.62 91 ILE A CA 1
ATOM 754 C C . ILE A 1 91 ? 10.237 2.635 -12.313 1.00 88.62 91 ILE A C 1
ATOM 756 O O . ILE A 1 91 ? 10.154 1.922 -13.310 1.00 88.62 91 ILE A O 1
ATOM 760 N N . ASP A 1 92 ? 11.279 3.440 -12.095 1.00 88.38 92 ASP A N 1
ATOM 761 C CA . ASP A 1 92 ? 12.431 3.543 -12.996 1.00 88.38 92 ASP A CA 1
ATOM 762 C C . ASP A 1 92 ? 13.136 2.180 -13.107 1.00 88.38 92 ASP A C 1
ATOM 764 O O . ASP A 1 92 ? 13.375 1.691 -14.209 1.00 88.38 92 ASP A O 1
ATOM 768 N N . LEU A 1 93 ? 13.379 1.513 -11.972 1.00 88.06 93 LEU A N 1
ATOM 769 C CA . LEU A 1 93 ? 13.960 0.170 -11.919 1.00 88.06 93 LEU A CA 1
ATOM 770 C C . LEU A 1 93 ? 13.103 -0.862 -12.661 1.00 88.06 93 LEU A C 1
ATOM 772 O O . LEU A 1 93 ? 13.640 -1.729 -13.353 1.00 88.06 93 LEU A O 1
ATOM 776 N N . PHE A 1 94 ? 11.780 -0.785 -12.522 1.00 89.25 94 PHE A N 1
ATOM 777 C CA . PHE A 1 94 ? 10.866 -1.629 -13.280 1.00 89.25 94 PHE A CA 1
ATOM 778 C C . PHE A 1 94 ? 11.024 -1.388 -14.786 1.00 89.25 94 PHE A C 1
ATOM 780 O O . PHE A 1 94 ? 11.254 -2.339 -15.526 1.00 89.25 94 PHE A O 1
ATOM 787 N N . GLY A 1 95 ? 11.005 -0.128 -15.232 1.00 89.25 95 GLY A N 1
ATOM 788 C CA . GLY A 1 95 ? 11.215 0.231 -16.637 1.00 89.25 95 GLY A CA 1
ATOM 789 C C . GLY A 1 95 ? 12.560 -0.257 -17.191 1.00 89.25 95 GLY A C 1
ATOM 790 O O . GLY A 1 95 ? 12.602 -0.854 -18.266 1.00 89.25 95 GLY A O 1
ATOM 791 N N . GLU A 1 96 ? 13.649 -0.079 -16.437 1.00 89.25 96 GLU A N 1
ATOM 792 C CA . GLU A 1 96 ? 14.975 -0.618 -16.776 1.00 89.25 96 GLU A CA 1
ATOM 793 C C . GLU A 1 96 ? 14.960 -2.143 -16.909 1.00 89.25 96 GLU A C 1
ATOM 795 O O . GLU A 1 96 ? 15.588 -2.693 -17.811 1.00 89.25 96 GLU A O 1
ATOM 800 N N . THR A 1 97 ? 14.254 -2.827 -16.007 1.00 88.31 97 THR A N 1
ATOM 801 C CA . THR A 1 97 ? 14.160 -4.289 -16.002 1.00 88.31 97 THR A CA 1
ATOM 802 C C . THR A 1 97 ? 13.391 -4.788 -17.222 1.00 88.31 97 THR A C 1
ATOM 804 O O . THR A 1 97 ? 13.884 -5.683 -17.905 1.00 88.31 97 THR A O 1
ATOM 807 N N . GLN A 1 98 ? 12.257 -4.164 -17.564 1.00 89.25 98 GLN A N 1
ATOM 808 C CA . GLN A 1 98 ? 11.505 -4.501 -18.778 1.00 89.25 98 GLN A CA 1
ATOM 809 C C . GLN A 1 98 ? 12.349 -4.267 -20.042 1.00 89.25 98 GLN A C 1
ATOM 811 O O . GLN A 1 98 ? 12.358 -5.099 -20.948 1.00 89.25 98 GLN A O 1
ATOM 816 N N . ALA A 1 99 ? 13.099 -3.160 -20.097 1.00 89.06 99 ALA A N 1
ATOM 817 C CA . ALA A 1 99 ? 13.984 -2.863 -21.222 1.00 89.06 99 ALA A CA 1
ATOM 818 C C . ALA A 1 99 ? 15.127 -3.885 -21.348 1.00 89.06 99 ALA A C 1
ATOM 820 O O . ALA A 1 99 ? 15.417 -4.358 -22.444 1.00 89.06 99 ALA A O 1
ATOM 821 N N . ALA A 1 100 ? 15.757 -4.261 -20.233 1.00 89.44 100 ALA A N 1
ATOM 822 C CA . ALA A 1 100 ? 16.821 -5.261 -20.207 1.00 89.44 100 ALA A CA 1
ATOM 823 C C . ALA A 1 100 ? 16.316 -6.650 -20.631 1.00 89.44 100 ALA A C 1
ATOM 825 O O . ALA A 1 100 ? 16.941 -7.294 -21.472 1.00 89.44 100 ALA A O 1
ATOM 826 N N . GLN A 1 101 ? 15.158 -7.079 -20.122 1.00 87.94 101 GLN A N 1
ATOM 827 C CA . GLN A 1 101 ? 14.527 -8.343 -20.509 1.00 87.94 101 GLN A CA 1
ATOM 828 C C . GLN A 1 101 ? 14.209 -8.393 -22.007 1.00 87.94 101 GLN A C 1
ATOM 830 O O . GLN A 1 101 ? 14.484 -9.405 -22.649 1.00 87.94 101 GLN A O 1
ATOM 835 N N . ALA A 1 102 ? 13.710 -7.296 -22.590 1.00 89.06 102 ALA A N 1
ATOM 836 C CA . ALA A 1 102 ? 13.467 -7.200 -24.032 1.00 89.06 102 ALA A CA 1
ATOM 837 C C . ALA A 1 102 ? 14.750 -7.362 -24.874 1.00 89.06 102 ALA A C 1
ATOM 839 O O . ALA A 1 102 ? 14.685 -7.767 -26.033 1.00 89.06 102 ALA A O 1
ATOM 840 N N . LEU A 1 103 ? 15.915 -7.080 -24.285 1.00 93.19 103 LEU A N 1
ATOM 841 C CA . LEU A 1 103 ? 17.237 -7.278 -24.884 1.00 93.19 103 LEU A CA 1
ATOM 842 C C . LEU A 1 103 ? 17.881 -8.627 -24.506 1.00 93.19 103 LEU A C 1
ATOM 844 O O . LEU A 1 103 ? 19.022 -8.879 -24.887 1.00 93.19 103 LEU A O 1
ATOM 848 N N . GLY A 1 104 ? 17.186 -9.490 -23.755 1.00 90.06 104 GLY A N 1
ATOM 849 C CA . GLY A 1 104 ? 17.713 -10.773 -23.277 1.00 90.06 104 GLY A CA 1
ATOM 850 C C . GLY A 1 104 ? 18.749 -10.650 -22.153 1.00 90.06 104 GLY A C 1
ATOM 851 O O . GLY A 1 104 ? 19.553 -11.560 -21.961 1.00 90.06 104 GLY A O 1
ATOM 852 N N . ILE A 1 105 ? 18.762 -9.529 -21.428 1.00 90.56 105 ILE A N 1
ATOM 853 C CA . ILE A 1 105 ? 19.700 -9.254 -20.335 1.00 90.56 105 ILE A CA 1
ATOM 854 C C . ILE A 1 105 ? 19.037 -9.588 -18.996 1.00 90.56 105 ILE A C 1
ATOM 856 O O . ILE A 1 105 ? 17.978 -9.057 -18.660 1.00 90.56 105 ILE A O 1
ATOM 860 N N . GLU A 1 106 ? 19.689 -10.435 -18.201 1.00 85.38 106 GLU A N 1
ATOM 861 C CA . GLU A 1 106 ? 19.233 -10.778 -16.853 1.00 85.38 106 GLU A CA 1
ATOM 862 C C . GLU A 1 106 ? 19.516 -9.635 -15.861 1.00 85.38 106 GLU A C 1
ATOM 864 O O . GLU A 1 106 ? 20.614 -9.073 -15.824 1.00 85.38 106 GLU A O 1
ATOM 869 N N . VAL A 1 107 ? 18.520 -9.28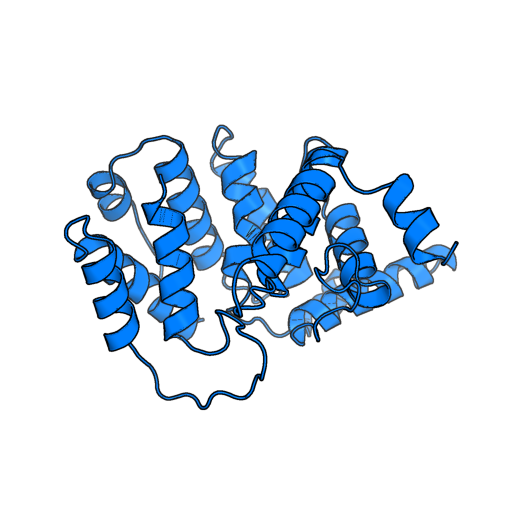6 -15.039 1.00 82.62 107 VAL A N 1
ATOM 870 C CA . VAL A 1 107 ? 18.623 -8.226 -14.025 1.00 82.62 107 VAL A CA 1
ATOM 871 C C . VAL A 1 107 ? 18.384 -8.808 -12.639 1.00 82.62 107 VAL A C 1
ATOM 873 O O . VAL A 1 107 ? 17.299 -9.299 -12.335 1.00 82.62 107 VAL A O 1
ATOM 876 N N . ASP A 1 108 ? 19.372 -8.666 -11.756 1.00 83.12 108 ASP A N 1
ATOM 877 C CA . ASP A 1 108 ? 19.208 -8.943 -10.328 1.00 83.12 108 ASP A CA 1
ATOM 878 C C . ASP A 1 108 ? 18.467 -7.777 -9.646 1.00 83.12 108 ASP A C 1
ATOM 880 O O . ASP A 1 108 ? 19.057 -6.811 -9.144 1.00 83.12 108 ASP A O 1
ATOM 884 N N . ILE A 1 109 ? 17.135 -7.862 -9.658 1.00 75.38 109 ILE A N 1
ATOM 885 C CA . ILE A 1 109 ? 16.223 -6.884 -9.040 1.00 75.38 109 ILE A CA 1
ATOM 886 C C . ILE A 1 109 ? 16.484 -6.783 -7.530 1.00 75.38 109 ILE A C 1
ATOM 888 O O . ILE A 1 109 ? 16.396 -5.714 -6.918 1.00 75.38 109 ILE A O 1
ATOM 892 N N . ASP A 1 110 ? 16.835 -7.902 -6.910 1.00 72.25 110 ASP A N 1
ATOM 893 C CA . ASP A 1 110 ? 17.002 -8.026 -5.473 1.00 72.25 110 ASP A CA 1
ATOM 894 C C . ASP A 1 110 ? 18.233 -7.258 -4.973 1.00 72.25 110 ASP A C 1
ATOM 896 O O . ASP A 1 110 ? 18.193 -6.675 -3.885 1.00 72.25 110 ASP A O 1
ATOM 900 N N . LYS A 1 111 ? 19.284 -7.181 -5.794 1.00 76.75 111 LYS A N 1
ATOM 901 C CA . LYS A 1 111 ? 20.444 -6.310 -5.573 1.00 76.75 111 LYS A CA 1
ATOM 902 C C . LYS A 1 111 ? 20.114 -4.834 -5.795 1.00 76.75 111 LYS A C 1
ATOM 904 O O . LYS A 1 111 ? 20.520 -3.999 -4.990 1.00 76.75 111 LYS A O 1
ATOM 909 N N . LYS A 1 112 ? 19.351 -4.497 -6.840 1.00 74.88 112 LYS A N 1
ATOM 910 C CA . LYS A 1 112 ? 19.005 -3.098 -7.162 1.00 74.88 112 LYS A CA 1
ATOM 911 C C . LYS A 1 112 ? 18.003 -2.462 -6.182 1.00 74.88 112 LYS A C 1
ATOM 913 O O . LYS A 1 112 ? 18.015 -1.250 -5.989 1.00 74.88 112 LYS A O 1
ATOM 918 N N . THR A 1 113 ? 17.173 -3.258 -5.505 1.00 70.50 113 THR A N 1
ATOM 919 C CA . THR A 1 113 ? 16.209 -2.761 -4.496 1.00 70.50 113 THR A CA 1
ATOM 920 C C . THR A 1 113 ? 16.843 -2.365 -3.156 1.00 70.50 113 THR A C 1
ATOM 922 O O . THR A 1 113 ? 16.168 -1.776 -2.308 1.00 70.50 113 THR A O 1
ATOM 925 N N . VAL A 1 114 ? 18.135 -2.651 -2.943 1.00 68.06 114 VAL A N 1
ATOM 926 C CA . VAL A 1 114 ? 18.870 -2.291 -1.715 1.00 68.06 114 VAL A CA 1
ATOM 927 C C . VAL A 1 114 ? 18.991 -0.771 -1.541 1.00 68.06 114 VAL A C 1
ATOM 929 O O . VAL A 1 114 ? 18.935 -0.284 -0.412 1.00 68.06 114 VAL A O 1
ATOM 932 N N . ASP A 1 115 ? 19.081 -0.024 -2.645 1.00 66.69 115 ASP A N 1
ATOM 933 C CA . ASP A 1 115 ? 19.339 1.425 -2.656 1.00 66.69 115 ASP A CA 1
ATOM 934 C C . ASP A 1 115 ? 18.062 2.288 -2.662 1.00 66.69 115 ASP A C 1
ATOM 936 O O . ASP A 1 115 ? 18.109 3.521 -2.821 1.00 66.69 115 ASP A O 1
ATOM 940 N N . ILE A 1 116 ? 16.896 1.653 -2.511 1.00 70.69 116 ILE A N 1
ATOM 941 C CA . ILE A 1 116 ? 15.609 2.341 -2.418 1.00 70.69 116 ILE A CA 1
ATOM 942 C C . ILE A 1 116 ? 15.431 2.825 -0.970 1.00 70.69 116 ILE A C 1
ATOM 944 O O . ILE A 1 116 ? 15.406 2.012 -0.043 1.00 70.69 116 ILE A O 1
ATOM 948 N N . PRO A 1 117 ? 15.320 4.146 -0.734 1.00 64.38 117 PRO A N 1
ATOM 949 C CA . PRO A 1 117 ? 15.129 4.672 0.607 1.00 64.38 117 PRO A CA 1
ATOM 950 C C . PRO A 1 117 ? 13.715 4.347 1.094 1.00 64.38 117 PRO A C 1
ATOM 952 O O . PRO A 1 117 ? 12.733 4.719 0.457 1.00 64.38 117 PRO A O 1
ATOM 955 N N . SER A 1 118 ? 13.602 3.712 2.256 1.00 61.19 118 SER A N 1
ATOM 956 C CA . SER A 1 118 ? 12.301 3.440 2.864 1.00 61.19 118 SER A CA 1
ATOM 957 C C . SER A 1 118 ? 11.726 4.717 3.483 1.00 61.19 118 SER A C 1
ATOM 959 O O . SER A 1 118 ? 12.354 5.310 4.363 1.00 61.19 118 SER A O 1
ATOM 961 N N . LYS A 1 119 ? 10.526 5.139 3.057 1.00 59.22 119 LYS A N 1
ATOM 962 C CA . LYS A 1 119 ? 9.823 6.298 3.629 1.00 59.22 119 LYS A CA 1
ATOM 963 C C . LYS A 1 119 ? 8.343 6.014 3.969 1.00 59.22 119 LYS A C 1
ATOM 965 O O . LYS A 1 119 ? 7.754 5.111 3.387 1.00 59.22 119 LYS A O 1
ATOM 970 N N . PRO A 1 120 ? 7.743 6.807 4.880 1.00 54.69 120 PRO A N 1
ATOM 971 C CA . PRO A 1 120 ? 6.430 6.568 5.508 1.00 54.69 120 PRO A CA 1
ATOM 972 C C . PRO A 1 120 ? 5.197 6.731 4.612 1.00 54.69 120 PRO A C 1
ATOM 974 O O . PRO A 1 120 ? 4.160 6.135 4.888 1.00 54.69 120 PRO A O 1
ATOM 977 N N . ALA A 1 121 ? 5.299 7.535 3.549 1.00 54.31 121 ALA A N 1
ATOM 978 C CA . ALA A 1 121 ? 4.177 8.012 2.724 1.00 54.31 121 ALA A CA 1
ATOM 979 C C . ALA A 1 121 ? 3.539 6.941 1.807 1.00 54.31 121 ALA A C 1
ATOM 981 O O . ALA A 1 121 ? 3.019 7.233 0.738 1.00 54.31 121 ALA A O 1
ATOM 982 N N . ALA A 1 122 ? 3.644 5.683 2.211 1.00 59.66 122 ALA A N 1
ATOM 983 C CA . ALA A 1 122 ? 3.275 4.490 1.475 1.00 59.66 122 ALA A CA 1
ATOM 984 C C . ALA A 1 122 ? 2.017 3.806 2.022 1.00 59.66 122 ALA A C 1
ATOM 986 O O . ALA A 1 122 ? 1.403 3.016 1.310 1.00 59.66 122 ALA A O 1
ATOM 987 N N . LEU A 1 123 ? 1.671 4.072 3.288 1.00 64.69 123 LEU A N 1
ATOM 988 C CA . LEU A 1 123 ? 0.692 3.288 4.047 1.00 64.69 123 LEU A CA 1
ATOM 989 C C . LEU A 1 123 ? -0.656 3.187 3.330 1.00 64.69 123 LEU A C 1
ATOM 991 O O . LEU A 1 123 ? -1.163 2.087 3.135 1.00 64.69 123 LEU A O 1
ATOM 995 N N . LEU A 1 124 ? -1.194 4.311 2.856 1.00 65.81 124 LEU A N 1
ATOM 996 C CA . LEU A 1 124 ? -2.534 4.333 2.269 1.00 65.81 124 LEU A CA 1
ATOM 997 C C . LEU A 1 124 ? -2.649 3.619 0.933 1.00 65.81 124 LEU A C 1
ATOM 999 O O . LEU A 1 124 ? -3.693 3.052 0.638 1.00 65.81 124 LEU A O 1
ATOM 1003 N N . ARG A 1 125 ? -1.572 3.606 0.146 1.00 79.19 125 ARG A N 1
ATOM 1004 C CA . ARG A 1 125 ? -1.551 3.000 -1.194 1.00 79.19 125 ARG A CA 1
ATOM 1005 C C . ARG A 1 125 ? -1.716 1.483 -1.132 1.00 79.19 125 ARG A C 1
ATOM 1007 O O . ARG A 1 125 ? -1.967 0.848 -2.148 1.00 79.19 125 ARG A O 1
ATOM 1014 N N . LEU A 1 126 ? -1.557 0.908 0.062 1.00 86.12 126 LEU A N 1
ATOM 1015 C CA . LEU A 1 126 ? -1.732 -0.512 0.332 1.00 86.12 126 LEU A CA 1
ATOM 1016 C C . LEU A 1 126 ? -3.126 -0.855 0.876 1.00 86.12 126 LEU A C 1
ATOM 1018 O O . LEU A 1 126 ? -3.426 -2.041 0.999 1.00 86.12 126 LEU A O 1
ATOM 1022 N N . SER A 1 127 ? -3.996 0.126 1.164 1.00 86.88 127 SER A N 1
ATOM 1023 C CA . SER A 1 127 ? -5.369 -0.136 1.633 1.00 86.88 127 SER A CA 1
ATOM 1024 C C . SER A 1 127 ? -6.179 -1.088 0.731 1.00 86.88 127 SER A C 1
ATOM 1026 O O . SER A 1 127 ? -6.955 -1.875 1.285 1.00 86.88 127 SER A O 1
ATOM 1028 N N . PRO A 1 128 ? -5.955 -1.159 -0.604 1.00 90.62 128 PRO A N 1
ATOM 1029 C CA . PRO A 1 128 ? -6.610 -2.152 -1.457 1.00 90.62 128 PRO A CA 1
ATOM 1030 C C . PRO A 1 128 ? -6.328 -3.600 -1.053 1.00 90.62 128 PRO A C 1
ATOM 1032 O O . PRO A 1 128 ? -7.182 -4.459 -1.254 1.00 90.62 128 PRO A O 1
ATOM 1035 N N . ILE A 1 129 ? -5.176 -3.880 -0.428 1.00 92.44 129 ILE A N 1
ATOM 1036 C CA . ILE A 1 129 ? -4.877 -5.204 0.131 1.00 92.44 129 ILE A CA 1
ATOM 1037 C C . ILE A 1 129 ? -5.879 -5.534 1.241 1.00 92.44 129 ILE A C 1
ATOM 1039 O O . ILE A 1 129 ? -6.457 -6.617 1.239 1.00 92.44 129 ILE A O 1
ATOM 1043 N N . GLY A 1 130 ? -6.104 -4.602 2.172 1.00 90.69 130 GLY A N 1
ATOM 1044 C CA . GLY A 1 130 ? -7.041 -4.793 3.280 1.00 90.69 130 GLY A CA 1
ATOM 1045 C C . GLY A 1 130 ? -8.470 -5.009 2.792 1.00 90.69 130 GLY A C 1
ATOM 1046 O O . GLY A 1 130 ? -9.140 -5.925 3.259 1.00 90.69 130 GLY A O 1
ATOM 1047 N N . TYR A 1 131 ? -8.894 -4.229 1.796 1.00 89.62 131 TYR A N 1
ATOM 1048 C CA . TYR A 1 131 ? -10.208 -4.366 1.172 1.00 89.62 131 TYR A CA 1
ATOM 1049 C C . TYR A 1 131 ? -10.385 -5.721 0.469 1.00 89.62 131 TYR A C 1
ATOM 1051 O O . TYR A 1 131 ? -11.248 -6.518 0.848 1.00 89.62 131 TYR A O 1
ATOM 1059 N N . PHE A 1 132 ? -9.526 -6.017 -0.510 1.00 92.12 132 PHE A N 1
ATOM 1060 C CA . PHE A 1 132 ? -9.659 -7.182 -1.388 1.00 92.12 132 PHE A CA 1
ATOM 1061 C C . PHE A 1 132 ? -9.398 -8.509 -0.659 1.00 92.12 132 PHE A C 1
ATOM 1063 O O . PHE A 1 132 ? -10.039 -9.523 -0.930 1.00 92.12 132 PHE A O 1
ATOM 1070 N N . TYR A 1 133 ? -8.490 -8.508 0.322 1.00 94.31 133 TYR A N 1
ATOM 1071 C CA . TYR A 1 133 ? -8.104 -9.701 1.079 1.00 94.31 133 TYR A CA 1
ATOM 1072 C C . TYR A 1 133 ? -8.700 -9.763 2.496 1.00 94.31 133 TYR A C 1
ATOM 1074 O O . TYR A 1 133 ? -8.250 -10.564 3.323 1.00 94.31 133 TYR A O 1
ATOM 1082 N N . SER A 1 134 ? -9.744 -8.977 2.779 1.00 93.81 134 SER A N 1
ATOM 1083 C CA . SER A 1 134 ? -10.410 -8.910 4.093 1.00 93.81 134 SER A CA 1
ATOM 1084 C C . SER A 1 134 ? -10.911 -10.266 4.607 1.00 93.81 134 SER A C 1
ATOM 1086 O O . SER A 1 134 ? -10.794 -10.556 5.797 1.00 93.81 134 SER A O 1
ATOM 1088 N N . LYS A 1 135 ? -11.420 -11.124 3.715 1.00 93.50 135 LYS A N 1
ATOM 1089 C CA . LYS A 1 135 ? -11.921 -12.475 4.040 1.00 93.50 135 LYS A CA 1
ATOM 1090 C C . LYS A 1 135 ? -10.877 -13.589 3.912 1.00 93.50 135 LYS A C 1
ATOM 1092 O O . LYS A 1 135 ? -11.180 -14.746 4.188 1.00 93.50 135 LYS A O 1
ATOM 1097 N N . HIS A 1 136 ? -9.656 -13.264 3.491 1.00 95.06 136 HIS A N 1
ATOM 1098 C CA . HIS A 1 136 ? -8.584 -14.247 3.334 1.00 95.06 136 HIS A CA 1
ATOM 1099 C C . HIS A 1 136 ? -7.850 -14.503 4.660 1.00 95.06 136 HIS A C 1
ATOM 1101 O O . HIS A 1 136 ? -8.059 -13.819 5.661 1.00 95.06 136 HIS A O 1
ATOM 1107 N N . SER A 1 137 ? -6.965 -15.501 4.686 1.00 96.00 137 SER A N 1
ATOM 1108 C CA . SER A 1 137 ? -6.133 -15.790 5.860 1.00 96.00 137 SER A CA 1
ATOM 1109 C C . SER A 1 137 ? -5.127 -14.668 6.152 1.00 96.00 137 SER A C 1
ATOM 1111 O O . SER A 1 137 ? -4.567 -14.081 5.223 1.00 96.00 137 SER A O 1
ATOM 1113 N N . TYR A 1 138 ? -4.806 -14.470 7.432 1.00 93.81 138 TYR A N 1
ATOM 1114 C CA . TYR A 1 138 ? -3.748 -13.567 7.905 1.00 93.81 138 TYR A CA 1
ATOM 1115 C C . TYR A 1 138 ? -2.397 -13.788 7.200 1.00 93.81 138 TYR A C 1
ATOM 1117 O O . TYR A 1 138 ? -1.755 -12.843 6.743 1.00 93.81 138 TYR A O 1
ATOM 1125 N N . SER A 1 139 ? -1.987 -15.050 7.033 1.00 95.75 139 SER A N 1
ATOM 1126 C CA . SER A 1 139 ? -0.735 -15.416 6.356 1.00 95.75 139 SER A CA 1
ATOM 1127 C C . SER A 1 139 ? -0.686 -14.929 4.906 1.00 95.75 139 SER A C 1
ATOM 1129 O O . SER A 1 139 ? 0.326 -14.361 4.496 1.00 95.75 139 SER A O 1
ATOM 1131 N N . LYS A 1 140 ? -1.785 -15.082 4.152 1.00 95.69 140 LYS A N 1
ATOM 1132 C CA . LYS A 1 140 ? -1.876 -14.606 2.762 1.00 95.69 140 LYS A CA 1
ATOM 1133 C C . LYS A 1 140 ? -1.733 -13.088 2.662 1.00 95.69 140 LYS A C 1
ATOM 1135 O O . LYS A 1 140 ? -1.027 -12.601 1.784 1.00 95.69 140 LYS A O 1
ATOM 1140 N N . ARG A 1 141 ? -2.354 -12.331 3.574 1.00 95.19 141 ARG A N 1
ATOM 1141 C CA . ARG A 1 141 ? -2.196 -10.868 3.605 1.00 95.19 141 ARG A CA 1
ATOM 1142 C C . ARG A 1 141 ? -0.754 -10.463 3.881 1.00 95.19 141 ARG A C 1
ATOM 1144 O O . ARG A 1 141 ? -0.222 -9.620 3.168 1.00 95.19 141 ARG A O 1
ATOM 1151 N N . ILE A 1 142 ? -0.090 -11.100 4.848 1.00 93.75 142 ILE A N 1
ATOM 1152 C CA . ILE A 1 142 ? 1.324 -10.823 5.144 1.00 93.75 142 ILE A CA 1
ATOM 1153 C C . ILE A 1 142 ? 2.227 -11.112 3.946 1.00 93.75 142 ILE A C 1
ATOM 1155 O O . ILE A 1 142 ? 3.136 -10.329 3.681 1.00 93.75 142 ILE A O 1
ATOM 1159 N N . GLU A 1 143 ? 2.016 -12.231 3.254 1.00 94.94 143 GLU A N 1
ATOM 1160 C CA . GLU A 1 143 ? 2.776 -12.599 2.054 1.00 94.94 143 GLU A CA 1
ATOM 1161 C C . GLU A 1 143 ? 2.726 -11.472 1.014 1.00 94.94 143 GLU A C 1
ATOM 1163 O O . GLU A 1 143 ? 3.771 -10.986 0.578 1.00 94.94 143 GLU A O 1
ATOM 1168 N N . ILE A 1 144 ? 1.517 -10.988 0.713 1.00 94.50 144 ILE A N 1
ATOM 1169 C CA . ILE A 1 144 ? 1.281 -9.907 -0.249 1.00 94.50 144 ILE A CA 1
ATOM 1170 C C . ILE A 1 144 ? 1.909 -8.594 0.231 1.00 94.50 144 ILE A C 1
ATOM 1172 O O . ILE A 1 144 ? 2.628 -7.941 -0.524 1.00 94.50 144 ILE A O 1
ATOM 1176 N N . ILE A 1 145 ? 1.692 -8.214 1.496 1.00 91.94 145 ILE A N 1
ATOM 1177 C CA . ILE A 1 145 ? 2.258 -6.984 2.074 1.00 91.94 145 ILE A CA 1
ATOM 1178 C C . ILE A 1 145 ? 3.786 -7.015 1.993 1.00 91.94 145 ILE A C 1
ATOM 1180 O O . ILE A 1 145 ? 4.399 -6.026 1.595 1.00 91.94 145 ILE A O 1
ATOM 1184 N N . LYS A 1 146 ? 4.420 -8.141 2.340 1.00 89.81 146 LYS A N 1
ATOM 1185 C CA . LYS A 1 146 ? 5.881 -8.295 2.300 1.00 89.81 146 LYS A CA 1
ATOM 1186 C C . LYS A 1 146 ? 6.437 -8.178 0.888 1.00 89.81 146 LYS A C 1
ATOM 1188 O O . LYS A 1 146 ? 7.427 -7.474 0.698 1.00 89.81 146 LYS A O 1
ATOM 1193 N N . ASP A 1 147 ? 5.827 -8.848 -0.084 1.00 89.38 147 ASP A N 1
ATOM 1194 C CA . ASP A 1 147 ? 6.294 -8.791 -1.470 1.00 89.38 147 ASP A CA 1
ATOM 1195 C C . ASP A 1 147 ? 6.133 -7.379 -2.055 1.00 89.38 147 ASP A C 1
ATOM 1197 O O . ASP A 1 147 ? 7.092 -6.810 -2.588 1.00 89.38 147 ASP A O 1
ATOM 1201 N N . CYS A 1 148 ? 4.963 -6.771 -1.842 1.00 88.75 148 CYS A N 1
ATOM 1202 C CA . CYS A 1 148 ? 4.638 -5.434 -2.331 1.00 88.75 148 CYS A CA 1
ATOM 1203 C C . CYS A 1 148 ? 5.589 -4.387 -1.745 1.00 88.75 148 CYS A C 1
ATOM 1205 O O . CYS A 1 148 ? 6.224 -3.610 -2.466 1.00 88.75 148 CYS A O 1
ATOM 1207 N N . THR A 1 149 ? 5.764 -4.412 -0.421 1.00 84.50 149 THR A N 1
ATOM 1208 C CA . THR A 1 149 ? 6.614 -3.442 0.276 1.00 84.50 149 THR A CA 1
ATOM 1209 C C . THR A 1 149 ? 8.089 -3.600 -0.072 1.00 84.50 149 THR A C 1
ATOM 1211 O O . THR A 1 149 ? 8.750 -2.594 -0.330 1.00 84.50 149 THR A O 1
ATOM 1214 N N . LYS A 1 150 ? 8.607 -4.835 -0.157 1.00 82.81 150 LYS A N 1
ATOM 1215 C CA . LYS A 1 150 ? 10.004 -5.104 -0.539 1.00 82.81 150 LYS A CA 1
ATOM 1216 C C . LYS A 1 150 ? 10.349 -4.464 -1.882 1.00 82.81 150 LYS A C 1
ATOM 1218 O O . LYS A 1 150 ? 11.429 -3.894 -2.034 1.00 82.81 150 LYS A O 1
ATOM 1223 N N . ARG A 1 151 ? 9.446 -4.558 -2.856 1.00 79.94 151 ARG A N 1
ATOM 1224 C CA . ARG A 1 151 ? 9.703 -4.131 -4.237 1.00 79.94 151 ARG A CA 1
ATOM 1225 C C . ARG A 1 151 ? 9.390 -2.662 -4.488 1.00 79.94 151 ARG A C 1
ATOM 1227 O O . ARG A 1 151 ? 9.997 -2.068 -5.369 1.00 79.94 151 ARG A O 1
ATOM 1234 N N . MET A 1 152 ? 8.490 -2.066 -3.707 1.00 79.44 152 MET A N 1
ATOM 1235 C CA . MET A 1 152 ? 8.146 -0.646 -3.829 1.00 79.44 152 MET A CA 1
ATOM 1236 C C . MET A 1 152 ? 8.965 0.269 -2.911 1.00 79.44 152 MET A C 1
ATOM 1238 O O . MET A 1 152 ? 9.216 1.418 -3.279 1.00 79.44 152 MET A O 1
ATOM 1242 N N . PHE A 1 153 ? 9.384 -0.218 -1.739 1.00 76.50 153 PHE A N 1
ATOM 1243 C CA . PHE A 1 153 ? 10.029 0.579 -0.683 1.00 76.50 153 PHE A CA 1
ATOM 1244 C C . PHE A 1 153 ? 11.400 0.043 -0.251 1.00 76.50 153 PHE A C 1
ATOM 1246 O O . PHE A 1 153 ? 12.044 0.632 0.620 1.00 76.50 153 PHE A O 1
ATOM 1253 N N . GLY A 1 154 ? 11.864 -1.043 -0.874 1.00 73.44 154 GLY A N 1
ATOM 1254 C CA . GLY A 1 154 ? 13.167 -1.646 -0.617 1.00 73.44 154 GLY A CA 1
ATOM 1255 C C . GLY A 1 154 ? 13.186 -2.604 0.576 1.00 73.44 154 GLY A C 1
ATOM 1256 O O . GLY A 1 154 ? 12.240 -2.728 1.354 1.00 73.44 154 GLY A O 1
ATOM 1257 N N . ARG A 1 155 ? 14.318 -3.297 0.753 1.00 71.88 155 ARG A N 1
ATOM 1258 C CA . ARG A 1 155 ? 14.478 -4.365 1.764 1.00 71.88 155 ARG A CA 1
ATOM 1259 C C . ARG A 1 155 ? 14.389 -3.894 3.219 1.00 71.88 155 ARG A C 1
ATOM 1261 O O . ARG A 1 155 ? 14.125 -4.706 4.097 1.00 71.88 155 ARG A O 1
ATOM 1268 N N . LYS A 1 156 ? 14.633 -2.608 3.483 1.00 72.94 156 LYS A N 1
ATOM 1269 C CA . LYS A 1 156 ? 14.575 -2.012 4.830 1.00 72.94 156 LYS A CA 1
ATOM 1270 C C . LYS A 1 156 ? 13.200 -1.413 5.151 1.00 72.94 156 LYS A C 1
ATOM 1272 O O . LYS A 1 156 ? 13.089 -0.600 6.068 1.00 72.94 156 LYS A O 1
ATOM 1277 N N . ALA A 1 157 ? 12.174 -1.770 4.377 1.00 74.75 157 ALA A N 1
ATOM 1278 C CA . ALA A 1 157 ? 10.817 -1.316 4.620 1.00 74.75 157 ALA A CA 1
ATOM 1279 C C . ALA A 1 157 ? 10.329 -1.762 6.018 1.00 74.75 157 ALA A C 1
ATOM 1281 O O . ALA A 1 157 ? 10.562 -2.906 6.416 1.00 74.75 157 ALA A O 1
ATOM 1282 N N . PRO A 1 158 ? 9.638 -0.891 6.771 1.00 76.00 158 PRO A N 1
ATOM 1283 C CA . PRO A 1 158 ? 9.080 -1.181 8.091 1.00 76.00 158 PRO A CA 1
ATOM 1284 C C . PRO A 1 158 ? 7.790 -1.995 7.954 1.00 76.00 158 PRO A C 1
ATOM 1286 O O . PRO A 1 158 ? 6.687 -1.516 8.212 1.00 76.00 158 PRO A O 1
ATOM 1289 N N . ILE A 1 159 ? 7.953 -3.240 7.508 1.00 83.50 159 ILE A N 1
ATOM 1290 C CA . ILE A 1 159 ? 6.883 -4.189 7.180 1.00 83.50 159 ILE A CA 1
ATOM 1291 C C . ILE A 1 159 ? 5.868 -4.322 8.322 1.00 83.50 159 ILE A C 1
ATOM 1293 O O . ILE A 1 159 ? 4.670 -4.348 8.059 1.00 83.50 159 ILE A O 1
ATOM 1297 N N . ASP A 1 160 ? 6.321 -4.342 9.578 1.00 83.19 160 ASP A N 1
ATOM 1298 C CA . ASP A 1 160 ? 5.440 -4.529 10.738 1.00 83.19 160 ASP A CA 1
ATOM 1299 C C . ASP A 1 160 ? 4.385 -3.421 10.874 1.00 83.19 160 ASP A C 1
ATOM 1301 O O . ASP A 1 160 ? 3.250 -3.702 11.250 1.00 83.19 160 ASP A O 1
ATOM 1305 N N . VAL A 1 161 ? 4.720 -2.177 10.506 1.00 80.00 161 VAL A N 1
ATOM 1306 C CA . VAL A 1 161 ? 3.761 -1.058 10.545 1.00 80.00 161 VAL A CA 1
ATOM 1307 C C . VAL A 1 161 ? 2.726 -1.204 9.430 1.00 80.00 161 VAL A C 1
ATOM 1309 O O . VAL A 1 161 ? 1.544 -0.964 9.663 1.00 80.00 161 VAL A O 1
ATOM 1312 N N . PHE A 1 162 ? 3.138 -1.653 8.238 1.00 84.12 162 PHE A N 1
ATOM 1313 C CA . PHE A 1 162 ? 2.202 -1.939 7.147 1.00 84.12 162 PHE A CA 1
ATOM 1314 C C . PHE A 1 162 ? 1.262 -3.091 7.498 1.00 84.12 162 PHE A C 1
ATOM 1316 O O . PHE A 1 162 ? 0.067 -2.984 7.251 1.00 84.12 162 PHE A O 1
ATOM 1323 N N . ILE A 1 163 ? 1.777 -4.163 8.108 1.00 87.62 163 ILE A N 1
ATOM 1324 C CA . ILE A 1 163 ? 0.945 -5.268 8.597 1.00 87.62 163 ILE A CA 1
ATOM 1325 C C . ILE A 1 163 ? -0.062 -4.738 9.618 1.00 87.62 163 ILE A C 1
ATOM 1327 O O . ILE A 1 163 ? -1.257 -4.929 9.432 1.00 87.62 163 ILE A O 1
ATOM 1331 N N . ALA A 1 164 ? 0.392 -4.025 10.653 1.00 85.69 164 ALA A N 1
ATOM 1332 C CA . ALA A 1 164 ? -0.495 -3.509 11.693 1.00 85.69 164 ALA A CA 1
ATOM 1333 C C . ALA A 1 164 ? -1.599 -2.602 11.119 1.00 85.69 164 ALA A C 1
ATOM 1335 O O . ALA A 1 164 ? -2.764 -2.730 11.489 1.00 85.69 164 ALA A O 1
ATOM 1336 N N . TYR A 1 165 ? -1.248 -1.732 10.172 1.00 84.94 165 TYR A N 1
ATOM 1337 C CA . TYR A 1 165 ? -2.196 -0.855 9.494 1.00 84.94 165 TYR A CA 1
ATOM 1338 C C . TYR A 1 165 ? -3.215 -1.608 8.622 1.00 84.94 165 TYR A C 1
ATOM 1340 O O . TYR A 1 165 ? -4.408 -1.318 8.676 1.00 84.94 165 TYR A O 1
ATOM 1348 N N . ILE A 1 166 ? -2.783 -2.592 7.832 1.00 88.81 166 ILE A N 1
ATOM 1349 C CA . ILE A 1 166 ? -3.712 -3.364 6.998 1.00 88.81 166 ILE A CA 1
ATOM 1350 C C . ILE A 1 166 ? -4.637 -4.228 7.857 1.00 88.81 166 ILE A C 1
ATOM 1352 O O . ILE A 1 166 ? -5.821 -4.331 7.556 1.00 88.81 166 ILE A O 1
ATOM 1356 N N . GLU A 1 167 ? -4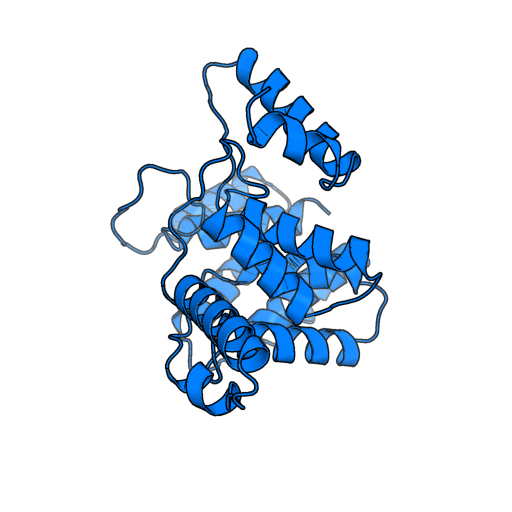.146 -4.802 8.953 1.00 89.62 167 GLU A N 1
ATOM 1357 C CA . GLU A 1 167 ? -4.982 -5.605 9.851 1.00 89.62 167 GLU A CA 1
ATOM 1358 C C . GLU A 1 167 ? -6.005 -4.765 10.620 1.00 89.62 167 GLU A C 1
ATOM 1360 O O . GLU A 1 167 ? -7.120 -5.231 10.844 1.00 89.62 167 GLU A O 1
ATOM 1365 N N . LEU A 1 168 ? -5.677 -3.510 10.949 1.00 88.12 168 LEU A N 1
ATOM 1366 C CA . LEU A 1 168 ? -6.659 -2.541 11.443 1.00 88.12 168 LEU A CA 1
ATOM 1367 C C . LEU A 1 168 ? -7.837 -2.400 10.472 1.00 88.12 168 LEU A C 1
ATOM 1369 O O . LEU A 1 168 ? -8.991 -2.550 10.877 1.00 88.12 168 LEU A O 1
ATOM 1373 N N . LEU A 1 169 ? -7.543 -2.164 9.188 1.00 87.25 169 LEU A N 1
ATOM 1374 C CA . LEU A 1 169 ? -8.565 -2.039 8.147 1.00 87.25 169 LEU A CA 1
ATOM 1375 C C . LEU A 1 169 ? -9.363 -3.332 7.974 1.00 87.25 169 LEU A C 1
ATOM 1377 O O . LEU A 1 169 ? -10.583 -3.296 7.874 1.00 87.25 169 LEU A O 1
ATOM 1381 N N . VAL A 1 170 ? -8.690 -4.483 7.957 1.00 91.38 170 VAL A N 1
ATOM 1382 C CA . VAL A 1 170 ? -9.341 -5.788 7.795 1.00 91.38 170 VAL A CA 1
ATOM 1383 C C . VAL A 1 170 ? -10.296 -6.076 8.947 1.00 91.38 170 VAL A C 1
ATOM 1385 O O . VAL A 1 170 ? -11.402 -6.558 8.708 1.00 91.38 170 VAL A O 1
ATOM 1388 N N . ASN A 1 171 ? -9.900 -5.788 10.186 1.00 90.12 171 ASN A N 1
ATOM 1389 C CA . ASN A 1 171 ? -10.773 -5.985 11.335 1.00 90.12 171 ASN A CA 1
ATOM 1390 C C . ASN A 1 171 ? -11.993 -5.055 11.271 1.00 90.12 171 ASN A C 1
ATOM 1392 O O . ASN A 1 171 ? -13.111 -5.523 11.484 1.00 90.12 171 ASN A O 1
ATOM 1396 N N . ALA A 1 172 ? -11.797 -3.784 10.900 1.00 87.62 172 ALA A N 1
ATOM 1397 C CA . ALA A 1 172 ? -12.894 -2.835 10.712 1.00 87.62 172 ALA A CA 1
ATOM 1398 C C . ALA A 1 172 ? -13.874 -3.310 9.622 1.00 87.62 172 ALA A C 1
ATOM 1400 O O . ALA A 1 172 ? -15.070 -3.430 9.871 1.00 87.62 172 ALA A O 1
ATOM 1401 N N . LEU A 1 173 ? -13.367 -3.709 8.451 1.00 88.31 173 LEU A N 1
ATOM 1402 C CA . LEU A 1 173 ? -14.169 -4.250 7.341 1.00 88.31 173 LEU A CA 1
ATOM 1403 C C . LEU A 1 173 ? -14.896 -5.559 7.687 1.00 88.31 173 LEU A C 1
ATOM 1405 O O . LEU A 1 173 ? -15.893 -5.915 7.059 1.00 88.31 173 LEU A O 1
ATOM 1409 N N . ASN A 1 174 ? -14.392 -6.305 8.669 1.00 89.12 174 ASN A N 1
ATOM 1410 C CA . ASN A 1 174 ? -15.020 -7.522 9.171 1.00 89.12 174 ASN A CA 1
ATOM 1411 C C . ASN A 1 174 ? -15.991 -7.271 10.337 1.00 89.12 174 ASN A C 1
ATOM 1413 O O . ASN A 1 174 ? -16.518 -8.238 10.885 1.00 89.12 174 ASN A O 1
ATOM 1417 N N . GLY A 1 175 ? -16.254 -6.009 10.693 1.00 87.25 175 GLY A N 1
ATOM 1418 C CA . GLY A 1 175 ? -17.205 -5.635 11.739 1.00 87.25 175 GLY A CA 1
ATOM 1419 C C . GLY A 1 175 ? -16.711 -5.914 13.159 1.00 87.25 175 GLY A C 1
ATOM 1420 O O . GLY A 1 175 ? -17.522 -6.004 14.080 1.00 87.25 175 GLY A O 1
ATOM 1421 N N . VAL A 1 176 ? -15.399 -6.083 13.356 1.00 90.12 176 VAL A N 1
ATOM 1422 C CA . VAL A 1 176 ? -14.822 -6.187 14.701 1.00 90.12 176 VAL A CA 1
ATOM 1423 C C . VAL A 1 176 ? -15.030 -4.853 15.408 1.00 90.12 176 VAL A C 1
ATOM 1425 O O . VAL A 1 176 ? -14.806 -3.790 14.827 1.00 90.12 176 VAL A O 1
ATOM 1428 N N . SER A 1 177 ? -15.466 -4.895 16.667 1.00 85.94 177 SER A N 1
ATOM 1429 C CA . SER A 1 177 ? -15.721 -3.665 17.406 1.00 85.94 177 SER A CA 1
ATOM 1430 C C . SER A 1 177 ? -14.434 -2.854 17.545 1.00 85.94 177 SER A C 1
ATOM 1432 O O . SER A 1 177 ? -13.350 -3.396 17.758 1.00 85.94 177 SER A O 1
ATOM 1434 N N . LYS A 1 178 ? -14.550 -1.529 17.481 1.00 83.94 178 LYS A N 1
ATOM 1435 C CA . LYS A 1 178 ? -13.422 -0.617 17.695 1.00 83.94 178 LYS A CA 1
ATOM 1436 C C . LYS A 1 178 ? -12.649 -0.911 18.986 1.00 83.94 178 LYS A C 1
ATOM 1438 O O . LYS A 1 178 ? -11.425 -0.833 18.995 1.00 83.94 178 LYS A O 1
ATOM 1443 N N . HIS A 1 179 ? -13.357 -1.261 20.059 1.00 83.69 179 HIS A N 1
ATOM 1444 C CA . HIS A 1 179 ? -12.752 -1.648 21.331 1.00 83.69 179 HIS A CA 1
ATOM 1445 C C . HIS A 1 179 ? -11.858 -2.888 21.177 1.00 83.69 179 HIS A C 1
ATOM 1447 O O . HIS A 1 179 ? -10.695 -2.860 21.574 1.00 83.69 179 HIS A O 1
ATOM 1453 N N . ASP A 1 180 ? -12.368 -3.944 20.543 1.00 85.81 180 ASP A N 1
ATOM 1454 C CA . ASP A 1 180 ? -11.626 -5.197 20.375 1.00 85.81 180 ASP A CA 1
ATOM 1455 C C . ASP A 1 180 ? -10.471 -5.035 19.382 1.00 85.81 180 ASP A C 1
ATOM 1457 O O . ASP A 1 180 ? -9.390 -5.588 19.589 1.00 85.81 180 ASP A O 1
ATOM 1461 N N . ILE A 1 181 ? -10.655 -4.203 18.348 1.00 85.12 181 ILE A N 1
ATOM 1462 C CA . ILE A 1 181 ? -9.581 -3.784 17.444 1.00 85.12 181 ILE A CA 1
ATOM 1463 C C . ILE A 1 181 ? -8.450 -3.160 18.258 1.00 85.12 181 ILE A C 1
ATOM 1465 O O . ILE A 1 181 ? -7.328 -3.655 18.191 1.00 85.12 181 ILE A O 1
ATOM 1469 N N . LEU A 1 182 ? -8.736 -2.138 19.069 1.00 83.00 182 LEU A N 1
ATOM 1470 C CA . LEU A 1 182 ? -7.728 -1.447 19.876 1.00 83.00 182 LEU A CA 1
ATOM 1471 C C . LEU A 1 182 ? -7.011 -2.385 20.858 1.00 83.00 182 LEU A C 1
ATOM 1473 O O . LEU A 1 182 ? -5.799 -2.270 21.022 1.00 83.00 182 LEU A O 1
ATOM 1477 N N . GLN A 1 183 ? -7.720 -3.346 21.459 1.00 83.69 183 GLN A N 1
ATOM 1478 C CA . GLN A 1 183 ? -7.109 -4.349 22.340 1.00 83.69 183 GLN A CA 1
ATOM 1479 C C . GLN A 1 183 ? -6.239 -5.372 21.596 1.00 83.69 183 GLN A C 1
ATOM 1481 O O . GLN A 1 183 ? -5.274 -5.890 22.159 1.00 83.69 183 GLN A O 1
ATOM 1486 N N . SER A 1 184 ? -6.566 -5.675 20.338 1.00 81.25 184 SER A N 1
ATOM 1487 C CA . SER A 1 184 ? -5.840 -6.659 19.523 1.00 81.25 184 SER A CA 1
ATOM 1488 C C . SER A 1 184 ? -4.525 -6.133 18.938 1.00 81.25 184 SER A C 1
ATOM 1490 O O . SER A 1 184 ? -3.678 -6.918 18.505 1.00 81.25 184 SER A O 1
ATOM 1492 N N . ILE A 1 185 ? -4.337 -4.811 18.913 1.00 77.31 185 ILE A N 1
ATOM 1493 C CA . ILE A 1 185 ? -3.180 -4.175 18.288 1.00 77.31 185 ILE A CA 1
ATOM 1494 C C . ILE A 1 185 ? -1.931 -4.431 19.121 1.00 77.31 185 ILE A C 1
ATOM 1496 O O . ILE A 1 185 ? -1.730 -3.873 20.197 1.00 77.31 185 ILE A O 1
ATOM 1500 N N . GLN A 1 186 ? -1.037 -5.240 18.565 1.00 71.00 186 GLN A N 1
ATOM 1501 C CA . GLN A 1 186 ? 0.297 -5.458 19.105 1.00 71.00 186 GLN A CA 1
ATOM 1502 C C . GLN A 1 186 ? 1.320 -4.891 18.127 1.00 71.00 186 GLN A C 1
ATOM 1504 O O . GLN A 1 186 ? 1.826 -5.606 17.260 1.00 71.00 186 GLN A O 1
ATOM 1509 N N . LEU A 1 187 ? 1.631 -3.596 18.244 1.00 71.12 187 LEU A N 1
ATOM 1510 C CA . LEU A 1 187 ? 2.707 -3.022 17.443 1.00 71.12 187 LEU A CA 1
ATOM 1511 C C . LEU A 1 187 ? 4.054 -3.289 18.116 1.00 71.12 187 LEU A C 1
ATOM 1513 O O . LEU A 1 187 ? 4.384 -2.713 19.153 1.00 71.12 187 LEU A O 1
ATOM 1517 N N . LYS A 1 188 ? 4.852 -4.168 17.510 1.00 70.56 188 LYS A N 1
ATOM 1518 C CA . LYS A 1 188 ? 6.262 -4.320 17.875 1.00 70.56 188 LYS A CA 1
ATOM 1519 C C . LYS A 1 188 ? 7.019 -3.131 17.301 1.00 70.56 188 LYS A C 1
ATOM 1521 O O . LYS A 1 188 ? 7.093 -2.982 16.083 1.00 70.56 188 LYS A O 1
ATOM 1526 N N . GLN A 1 189 ? 7.553 -2.279 18.176 1.00 69.50 189 GLN A N 1
ATOM 1527 C CA . GLN A 1 189 ? 8.394 -1.162 17.752 1.00 69.50 189 GLN A CA 1
ATOM 1528 C C . GLN A 1 189 ? 9.532 -1.686 16.872 1.00 69.50 189 GLN A C 1
ATOM 1530 O O . GLN A 1 189 ? 10.236 -2.624 17.249 1.00 69.50 189 GLN A O 1
ATOM 1535 N N . ASN A 1 190 ? 9.702 -1.082 15.699 1.00 70.31 190 ASN A N 1
ATOM 1536 C CA . ASN A 1 190 ? 10.825 -1.369 14.811 1.00 70.31 190 ASN A CA 1
ATOM 1537 C C . ASN A 1 190 ? 11.755 -0.153 14.691 1.00 70.31 190 ASN A C 1
ATOM 1539 O O . ASN A 1 190 ? 11.530 0.880 15.318 1.00 70.31 190 ASN A O 1
ATOM 1543 N N . SER A 1 191 ? 12.805 -0.255 13.875 1.00 68.06 191 SER A N 1
ATOM 1544 C CA . SER A 1 191 ? 13.814 0.803 13.728 1.00 68.06 191 SER A CA 1
ATOM 1545 C C . SER A 1 191 ? 13.300 2.108 13.099 1.00 68.06 191 SER A C 1
ATOM 1547 O O . SER A 1 191 ? 14.065 3.060 12.983 1.00 68.06 191 SER A O 1
ATOM 1549 N N . ASN A 1 192 ? 12.048 2.171 12.635 1.00 72.12 192 ASN A N 1
ATOM 1550 C CA . ASN A 1 192 ? 11.459 3.375 12.060 1.00 72.12 192 ASN A CA 1
ATOM 1551 C C . ASN A 1 192 ? 10.620 4.126 13.108 1.00 72.12 192 ASN A C 1
ATOM 1553 O O . ASN A 1 192 ? 9.395 4.017 13.147 1.00 72.12 192 ASN A O 1
ATOM 1557 N N . GLU A 1 193 ? 11.297 4.907 13.955 1.00 74.50 193 GLU A N 1
ATOM 1558 C CA . GLU A 1 193 ? 10.673 5.678 15.043 1.00 74.50 193 GLU A CA 1
ATOM 1559 C C . GLU A 1 193 ? 9.548 6.601 14.562 1.00 74.50 193 GLU A C 1
ATOM 1561 O O . GLU A 1 193 ? 8.524 6.728 15.229 1.00 74.50 193 GLU A O 1
ATOM 1566 N N . PHE A 1 194 ? 9.702 7.194 13.378 1.00 73.50 194 PHE A N 1
ATOM 1567 C CA . PHE A 1 194 ? 8.699 8.079 12.794 1.00 73.50 194 PHE A CA 1
ATOM 1568 C C . PHE A 1 194 ? 7.376 7.355 12.520 1.00 73.50 194 PHE A C 1
ATOM 1570 O O . PHE A 1 194 ? 6.310 7.826 12.905 1.00 73.50 194 PHE A O 1
ATOM 1577 N N . LEU A 1 195 ? 7.435 6.187 11.880 1.00 70.75 195 LEU A N 1
ATOM 1578 C CA . LEU A 1 195 ? 6.237 5.402 11.591 1.00 70.75 195 LEU A CA 1
ATOM 1579 C C . LEU A 1 195 ? 5.627 4.780 12.839 1.00 70.75 195 LEU A C 1
ATOM 1581 O O . LEU A 1 195 ? 4.403 4.738 12.946 1.00 70.75 195 LEU A O 1
ATOM 1585 N N . ASN A 1 196 ? 6.462 4.345 13.786 1.00 75.81 196 ASN A N 1
ATOM 1586 C CA . ASN A 1 196 ? 5.973 3.922 15.093 1.00 75.81 196 ASN A CA 1
ATOM 1587 C C . ASN A 1 196 ? 5.176 5.063 15.740 1.00 75.81 196 ASN A C 1
ATOM 1589 O O . ASN A 1 196 ? 4.059 4.833 16.190 1.00 75.81 196 ASN A O 1
ATOM 1593 N N . LYS A 1 197 ? 5.710 6.294 15.729 1.00 79.94 197 LYS A N 1
ATOM 1594 C CA . LYS A 1 197 ? 5.038 7.475 16.281 1.00 79.94 197 LYS A CA 1
ATOM 1595 C C . LYS A 1 197 ? 3.701 7.747 15.593 1.00 79.94 197 LYS A C 1
ATOM 1597 O O . LYS A 1 197 ? 2.704 7.846 16.293 1.00 79.94 197 LYS A O 1
ATOM 1602 N N . ILE A 1 198 ? 3.657 7.797 14.257 1.00 76.56 198 ILE A N 1
ATOM 1603 C CA . ILE A 1 198 ? 2.396 7.988 13.514 1.00 76.56 198 ILE A CA 1
ATOM 1604 C C . ILE A 1 198 ? 1.375 6.922 13.896 1.00 76.56 198 ILE A C 1
ATOM 1606 O O . ILE A 1 198 ? 0.211 7.228 14.133 1.00 76.56 198 ILE A O 1
ATOM 1610 N N . PHE A 1 199 ? 1.794 5.663 13.973 1.00 77.44 199 PHE A N 1
ATOM 1611 C CA . PHE A 1 199 ? 0.867 4.604 14.324 1.00 77.44 199 PHE A CA 1
ATOM 1612 C C . PHE A 1 199 ? 0.370 4.740 15.770 1.00 77.44 199 PHE A C 1
ATOM 1614 O O . PHE A 1 199 ? -0.830 4.649 16.001 1.00 77.44 199 PHE A O 1
ATOM 1621 N N . PHE A 1 200 ? 1.246 5.022 16.739 1.00 82.31 200 PHE A N 1
ATOM 1622 C CA . PHE A 1 200 ? 0.827 5.294 18.119 1.00 82.31 200 PHE A CA 1
ATOM 1623 C C . PHE A 1 200 ? -0.124 6.486 18.205 1.00 82.31 200 PHE A C 1
ATOM 1625 O O . PHE A 1 200 ? -1.126 6.423 18.916 1.00 82.31 200 PHE A O 1
ATOM 1632 N N . ASP A 1 201 ? 0.155 7.547 17.452 1.00 83.88 201 ASP A N 1
ATOM 1633 C CA . ASP A 1 201 ? -0.682 8.734 17.417 1.00 83.88 201 ASP A CA 1
ATOM 1634 C C . ASP A 1 201 ? -2.069 8.444 16.838 1.00 83.88 201 ASP A C 1
ATOM 1636 O O . ASP A 1 201 ? -3.052 8.963 17.370 1.00 83.88 201 ASP A O 1
ATOM 1640 N N . LEU A 1 202 ? -2.149 7.577 15.823 1.00 80.62 202 LEU A N 1
ATOM 1641 C CA . LEU A 1 202 ? -3.396 7.063 15.262 1.00 80.62 202 LEU A CA 1
ATOM 1642 C C . LEU A 1 202 ? -4.180 6.241 16.293 1.00 80.62 202 LEU A C 1
ATOM 1644 O O . LEU A 1 202 ? -5.379 6.460 16.448 1.00 80.62 202 LEU A O 1
ATOM 1648 N N . ILE A 1 203 ? -3.525 5.326 17.018 1.00 82.12 203 ILE A N 1
ATOM 1649 C CA . ILE A 1 203 ? -4.179 4.517 18.062 1.00 82.12 203 ILE A CA 1
ATOM 1650 C C . ILE A 1 203 ? -4.745 5.402 19.166 1.00 82.12 203 ILE A C 1
ATOM 1652 O O . ILE A 1 203 ? -5.901 5.233 19.555 1.00 82.12 203 ILE A O 1
ATOM 1656 N N . ASP A 1 204 ? -3.957 6.356 19.653 1.00 85.00 204 ASP A N 1
ATOM 1657 C CA . ASP A 1 204 ? -4.396 7.307 20.670 1.00 85.00 204 ASP A CA 1
ATOM 1658 C C . ASP A 1 204 ? -5.581 8.150 20.179 1.00 85.00 204 ASP A C 1
ATOM 1660 O O . ASP A 1 204 ? -6.552 8.348 20.908 1.00 85.00 204 ASP A O 1
ATOM 1664 N N . LEU A 1 205 ? -5.561 8.580 18.918 1.00 83.94 205 LEU A N 1
ATOM 1665 C CA . LEU A 1 205 ? -6.658 9.345 18.340 1.00 83.94 205 LEU A CA 1
ATOM 1666 C C . LEU A 1 205 ? -7.939 8.515 18.234 1.00 83.94 205 LEU A C 1
ATOM 1668 O O . LEU A 1 205 ? -8.988 8.957 18.698 1.00 83.94 205 LEU A O 1
ATOM 1672 N N . ILE A 1 206 ? -7.854 7.297 17.691 1.00 81.38 206 ILE A N 1
ATOM 1673 C CA . ILE A 1 206 ? -8.992 6.373 17.597 1.00 81.38 206 ILE A CA 1
ATOM 1674 C C . ILE A 1 206 ? -9.539 6.068 18.996 1.00 81.38 206 ILE A C 1
ATOM 1676 O O . ILE A 1 206 ? -10.751 6.045 19.184 1.00 81.38 206 ILE A O 1
ATOM 1680 N N . SER A 1 207 ? -8.671 5.888 19.992 1.00 84.69 207 SER A N 1
ATOM 1681 C CA . SER A 1 207 ? -9.075 5.593 21.373 1.00 84.69 207 SER A CA 1
ATOM 1682 C C . SER A 1 207 ? -9.836 6.744 22.041 1.00 84.69 207 SER A C 1
ATOM 1684 O O . SER A 1 207 ? -10.654 6.496 22.922 1.00 84.69 207 SER A O 1
ATOM 1686 N N . ASN A 1 208 ? -9.591 7.992 21.624 1.00 84.75 208 ASN A N 1
ATOM 1687 C CA . ASN A 1 208 ? -10.053 9.196 22.323 1.00 84.75 208 ASN A CA 1
ATOM 1688 C C . ASN A 1 208 ? -10.982 10.114 21.499 1.00 84.75 208 ASN A C 1
ATOM 1690 O O . ASN A 1 208 ? -11.300 11.226 21.936 1.00 84.75 208 ASN A O 1
ATOM 1694 N N . ASP A 1 209 ? -11.422 9.691 20.314 1.00 81.31 209 ASP A N 1
ATOM 1695 C CA . ASP A 1 209 ? -12.322 10.469 19.446 1.00 81.31 209 ASP A CA 1
ATOM 1696 C C . ASP A 1 209 ? -13.787 10.507 19.940 1.00 81.31 209 ASP A C 1
ATOM 1698 O O . ASP A 1 209 ? -14.607 11.191 19.336 1.00 81.31 209 ASP A O 1
ATOM 1702 N N . ASN A 1 210 ? -14.139 9.734 20.978 1.00 81.44 210 ASN A N 1
ATOM 1703 C CA . ASN A 1 210 ? -15.502 9.526 21.491 1.00 81.44 210 ASN A CA 1
ATOM 1704 C C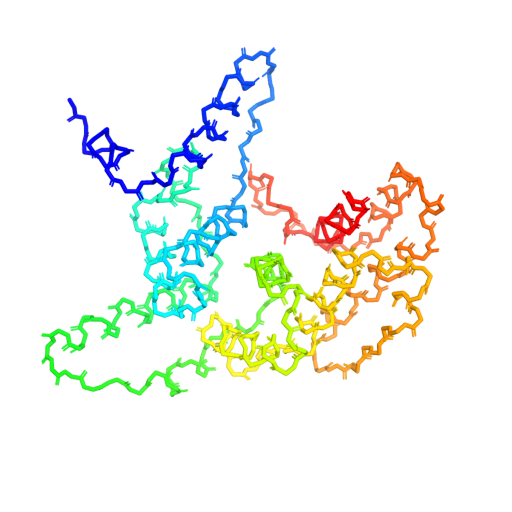 . ASN A 1 210 ? -16.554 9.204 20.412 1.00 81.44 210 ASN A C 1
ATOM 1706 O O . ASN A 1 210 ? -17.714 9.593 20.533 1.00 81.44 210 ASN A O 1
ATOM 1710 N N . ASN A 1 211 ? -16.155 8.533 19.328 1.00 77.12 211 ASN A N 1
ATOM 1711 C CA . ASN A 1 211 ? -16.987 8.308 18.139 1.00 77.12 211 ASN A CA 1
ATOM 1712 C C . ASN A 1 211 ? -17.530 9.605 17.500 1.00 77.12 211 ASN A C 1
ATOM 1714 O O . ASN A 1 211 ? -18.443 9.567 16.685 1.00 77.12 211 ASN A O 1
ATOM 1718 N N . ASN A 1 212 ? -16.892 10.749 17.756 1.00 81.75 212 ASN A N 1
ATOM 1719 C CA . ASN A 1 212 ? -17.206 12.046 17.166 1.00 81.75 212 ASN A CA 1
ATOM 1720 C C . ASN A 1 212 ? -16.150 12.415 16.104 1.00 81.75 212 ASN A C 1
ATOM 1722 O O . ASN A 1 212 ? -14.950 12.444 16.387 1.00 81.75 212 ASN A O 1
ATOM 1726 N N . ILE A 1 213 ? -16.570 12.580 14.841 1.00 75.31 213 ILE A N 1
ATOM 1727 C CA . ILE A 1 213 ? -15.645 12.856 13.724 1.00 75.31 213 ILE A CA 1
ATOM 1728 C C . ILE A 1 213 ? -14.904 14.170 13.971 1.00 75.31 213 ILE A C 1
ATOM 1730 O O . ILE A 1 213 ? -13.675 14.167 13.927 1.00 75.31 213 ILE A O 1
ATOM 1734 N N . GLU A 1 214 ? -15.629 15.241 14.294 1.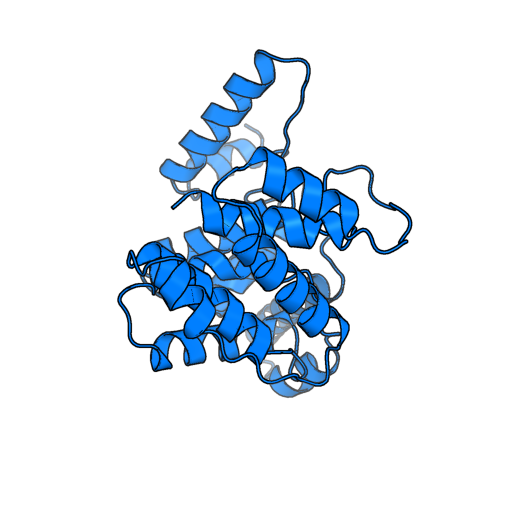00 78.56 214 GLU A N 1
ATOM 1735 C CA . GLU A 1 214 ? -15.080 16.580 14.539 1.00 78.56 214 GLU A CA 1
ATOM 1736 C C . GLU A 1 214 ? -14.058 16.577 15.675 1.00 78.56 214 GLU A C 1
ATOM 1738 O O . GLU A 1 214 ? -12.977 17.145 15.537 1.00 78.56 214 GLU A O 1
ATOM 1743 N N . GLN A 1 215 ? -14.348 15.868 16.768 1.00 77.50 215 GLN A N 1
ATOM 1744 C CA . GLN A 1 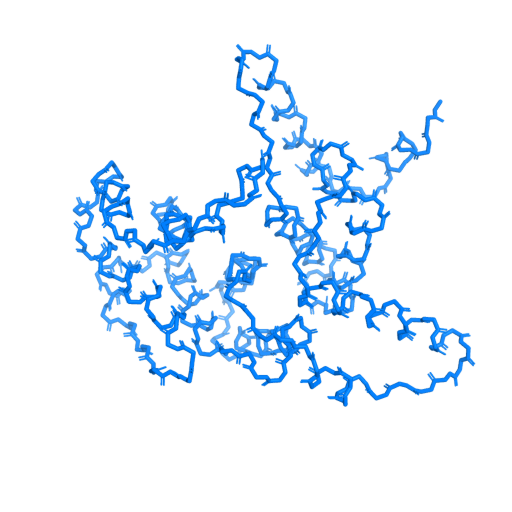215 ? -13.424 15.766 17.896 1.00 77.50 215 GLN A CA 1
ATOM 1745 C C . GLN A 1 215 ? -12.131 15.032 17.518 1.00 77.50 215 GLN A C 1
ATOM 1747 O O . GLN A 1 215 ? -11.042 15.455 17.905 1.00 77.50 215 GLN A O 1
ATOM 1752 N N . GLY A 1 216 ? -12.226 13.938 16.758 1.00 77.00 216 GLY A N 1
ATOM 1753 C CA . GLY A 1 216 ? -11.033 13.249 16.266 1.00 77.00 216 GLY A CA 1
ATOM 1754 C C . GLY A 1 216 ? -10.244 14.092 15.263 1.00 77.00 216 GLY A C 1
ATOM 1755 O O . GLY A 1 216 ? -9.020 14.115 15.337 1.00 77.00 216 GLY A O 1
ATOM 1756 N N . LEU A 1 217 ? -10.919 14.852 14.393 1.00 75.19 217 LEU A N 1
ATOM 1757 C CA . LEU A 1 217 ? -10.262 15.809 13.499 1.00 75.19 217 LEU A CA 1
ATOM 1758 C C . LEU A 1 217 ? -9.505 16.871 14.300 1.00 75.19 217 LEU A C 1
ATOM 1760 O O . LEU A 1 217 ? -8.321 17.075 14.060 1.00 75.19 217 LEU A O 1
ATOM 1764 N N . GLN A 1 218 ? -10.139 17.485 15.300 1.00 79.19 218 GLN A N 1
ATOM 1765 C CA . GLN A 1 218 ? -9.489 18.470 16.163 1.00 79.19 218 GLN A CA 1
ATOM 1766 C C . GLN A 1 218 ? -8.235 17.895 16.843 1.00 79.19 218 GLN A C 1
ATOM 1768 O O . GLN A 1 218 ? -7.172 18.512 16.804 1.00 79.19 218 GLN A O 1
ATOM 1773 N N . ARG A 1 219 ? -8.318 16.676 17.388 1.00 78.38 219 ARG A N 1
ATOM 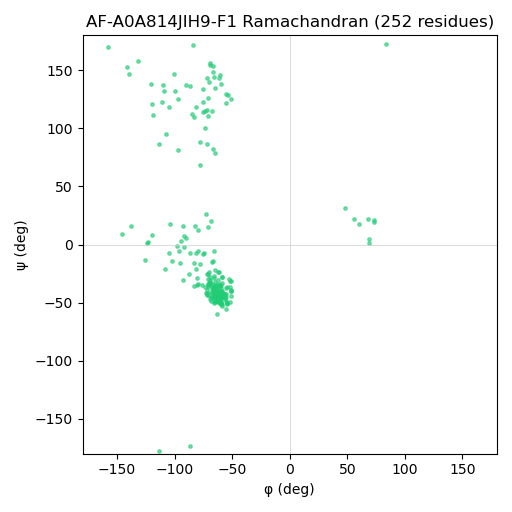1774 C CA . ARG A 1 219 ? -7.168 15.994 18.003 1.00 78.38 219 ARG A CA 1
ATOM 1775 C C . ARG A 1 219 ? -6.047 15.688 17.006 1.00 78.38 219 ARG A C 1
ATOM 1777 O O . ARG A 1 219 ? -4.879 15.788 17.372 1.00 78.38 219 ARG A O 1
ATOM 1784 N N . ALA A 1 220 ? -6.368 15.326 15.759 1.00 74.56 220 ALA A N 1
ATOM 1785 C CA . ALA A 1 220 ? -5.354 15.142 14.713 1.00 74.56 220 ALA A CA 1
ATOM 1786 C C . ALA A 1 220 ? -4.581 16.445 14.462 1.00 74.56 220 ALA A C 1
ATOM 1788 O O . ALA A 1 220 ? -3.354 16.422 14.371 1.00 74.56 220 ALA A O 1
ATOM 1789 N N . LEU A 1 221 ? -5.296 17.576 14.399 1.00 74.06 221 LEU A N 1
ATOM 1790 C CA . LEU A 1 221 ? -4.710 18.904 14.188 1.00 74.06 221 LEU A CA 1
ATOM 1791 C C . LEU A 1 221 ? -3.779 19.317 15.342 1.00 74.06 221 LEU A C 1
ATOM 1793 O O . LEU A 1 221 ? -2.753 19.957 15.113 1.00 74.06 221 LEU A O 1
ATOM 1797 N N . GLU A 1 222 ? -4.104 18.932 16.579 1.00 78.44 222 GLU A N 1
ATOM 1798 C CA . GLU A 1 222 ? -3.313 19.240 17.781 1.00 78.44 222 GLU A CA 1
ATOM 1799 C C . GLU A 1 222 ? -1.975 18.477 17.846 1.00 78.44 222 GLU A C 1
ATOM 1801 O O . GLU A 1 222 ? -1.021 18.953 18.462 1.00 78.44 222 GLU A O 1
ATOM 1806 N N . LYS A 1 223 ? -1.849 17.327 17.169 1.00 71.81 223 LYS A N 1
ATOM 1807 C CA . LYS A 1 223 ? -0.641 16.473 17.173 1.00 71.81 223 LYS A CA 1
ATOM 1808 C C . LYS A 1 223 ? 0.471 16.912 16.211 1.00 71.81 223 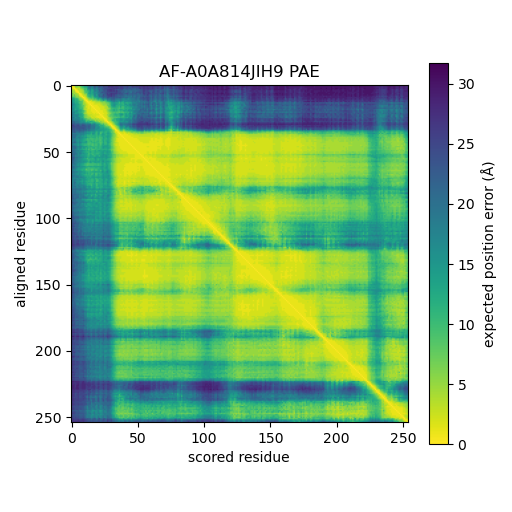LYS A C 1
ATOM 1810 O O . LYS A 1 223 ? 1.395 16.152 15.914 1.00 71.81 223 LYS A O 1
ATOM 1815 N N . LYS A 1 224 ? 0.406 18.148 15.723 1.00 63.41 224 LYS A N 1
ATOM 1816 C CA . LYS A 1 224 ? 1.303 18.705 14.708 1.00 63.41 224 LYS A CA 1
ATOM 1817 C C . LYS A 1 224 ? 2.780 18.591 15.100 1.00 63.41 224 LYS A C 1
ATOM 1819 O O . LYS A 1 224 ? 3.212 19.161 16.100 1.00 63.41 224 LYS A O 1
ATOM 1824 N N . SER A 1 225 ? 3.581 17.925 14.267 1.00 55.19 225 SER A N 1
ATOM 1825 C CA . SER A 1 225 ? 5.033 18.119 14.278 1.00 55.19 225 SER A CA 1
ATOM 1826 C C . SER A 1 225 ? 5.397 19.245 13.311 1.00 55.19 225 SER A C 1
ATOM 1828 O O . SER A 1 225 ? 4.813 19.403 12.236 1.00 55.19 225 SER A O 1
ATOM 1830 N N . SER A 1 226 ? 6.310 20.105 13.742 1.00 46.56 226 SER A N 1
ATOM 1831 C CA . SER A 1 226 ? 6.766 21.276 13.008 1.00 46.56 226 SER A CA 1
ATOM 1832 C C . SER A 1 226 ? 7.646 20.864 11.824 1.00 46.56 226 SER A C 1
ATOM 1834 O O . SER A 1 226 ? 8.870 20.846 11.927 1.00 46.56 226 SER A O 1
ATOM 1836 N N . GLN A 1 227 ? 7.034 20.573 10.674 1.00 46.34 227 GLN A N 1
ATOM 1837 C CA . GLN A 1 227 ? 7.726 20.584 9.383 1.00 46.34 227 GLN A CA 1
ATOM 1838 C C . GLN A 1 227 ? 7.080 21.587 8.413 1.00 46.34 227 GLN A C 1
ATOM 1840 O O . GLN A 1 227 ? 5.853 21.723 8.387 1.00 46.34 227 GLN A O 1
ATOM 1845 N N . PRO A 1 228 ? 7.890 22.346 7.652 1.00 41.06 228 PRO A N 1
ATOM 1846 C CA . PRO A 1 228 ? 7.392 23.350 6.719 1.00 41.06 228 PRO A CA 1
ATOM 1847 C C . PRO A 1 228 ? 6.695 22.703 5.511 1.00 41.06 228 PRO A C 1
ATOM 1849 O O . PRO A 1 228 ? 7.156 21.703 4.968 1.00 41.06 228 PRO A O 1
ATOM 1852 N N . LYS A 1 229 ? 5.581 23.309 5.083 1.00 46.75 229 LYS A N 1
ATOM 1853 C CA . LYS A 1 229 ? 4.804 22.917 3.897 1.00 46.75 229 LYS A CA 1
ATOM 1854 C C . LYS A 1 229 ? 5.552 23.321 2.621 1.00 46.75 229 LYS A C 1
ATOM 1856 O O . LYS A 1 229 ? 5.688 24.515 2.369 1.00 46.75 229 LYS A O 1
ATOM 1861 N N . GLU A 1 230 ? 5.985 22.362 1.803 1.00 38.56 230 GLU A N 1
ATOM 1862 C CA . GLU A 1 230 ? 6.647 22.647 0.513 1.00 38.56 230 GLU A CA 1
ATOM 1863 C C . GLU A 1 230 ? 5.778 22.416 -0.739 1.00 38.56 230 GLU A C 1
ATOM 1865 O O . GLU A 1 230 ? 6.191 22.809 -1.828 1.00 38.56 230 GLU A O 1
ATOM 1870 N N . CYS A 1 231 ? 4.567 21.850 -0.645 1.00 37.66 231 CYS A N 1
ATOM 1871 C CA . CYS A 1 231 ? 3.786 21.517 -1.843 1.00 37.66 231 CYS A CA 1
ATOM 1872 C C . CYS A 1 231 ? 2.542 22.394 -2.036 1.00 37.66 231 CYS A C 1
ATOM 1874 O O . CYS A 1 231 ? 1.789 22.669 -1.104 1.00 37.66 231 CYS A O 1
ATOM 1876 N N . LYS A 1 232 ? 2.325 22.820 -3.288 1.00 35.06 232 LYS A N 1
ATOM 1877 C CA . LYS A 1 232 ? 1.163 23.612 -3.738 1.00 35.06 232 LYS A CA 1
ATOM 1878 C C . LYS A 1 232 ? -0.100 22.773 -3.977 1.00 35.06 232 LYS A C 1
ATOM 1880 O O . LYS A 1 232 ? -1.147 23.338 -4.270 1.00 35.06 232 LYS A O 1
ATOM 1885 N N . TYR A 1 233 ? -0.001 21.452 -3.867 1.00 39.91 233 TYR A N 1
ATOM 1886 C CA . TYR A 1 233 ? -1.135 20.534 -3.930 1.00 39.91 233 TYR A CA 1
ATOM 1887 C C . TYR A 1 233 ? -1.516 20.123 -2.506 1.00 39.91 233 TYR A C 1
ATOM 1889 O O . TYR A 1 233 ? -0.636 19.998 -1.654 1.00 39.91 233 TYR A O 1
ATOM 1897 N N . LEU A 1 234 ? -2.806 19.886 -2.246 1.00 40.41 234 LEU A N 1
ATOM 1898 C CA . LEU A 1 234 ? -3.261 19.179 -1.045 1.00 40.41 234 LEU A CA 1
ATOM 1899 C C . LEU A 1 234 ? -2.743 17.736 -1.126 1.00 40.41 234 LEU A C 1
ATOM 1901 O O . LEU A 1 234 ? -3.455 16.829 -1.540 1.00 40.41 234 LEU A O 1
ATOM 1905 N N . ASN A 1 235 ? -1.467 17.526 -0.799 1.00 49.00 235 ASN A N 1
ATOM 1906 C CA . ASN A 1 235 ? -0.950 16.200 -0.524 1.00 49.00 235 ASN A CA 1
ATOM 1907 C C . ASN A 1 235 ? -1.247 15.923 0.949 1.00 49.00 235 ASN A C 1
ATOM 1909 O O . ASN A 1 235 ? -0.650 16.575 1.816 1.00 49.00 235 ASN A O 1
ATOM 1913 N N . PRO A 1 236 ? -2.136 14.969 1.261 1.00 45.84 236 PRO A N 1
ATOM 1914 C CA . PRO A 1 236 ? -2.489 14.697 2.633 1.00 45.84 236 PRO A CA 1
ATOM 1915 C C . PRO A 1 236 ? -1.363 14.020 3.434 1.00 45.84 236 PRO A C 1
ATOM 1917 O O . PRO A 1 236 ? -1.612 13.495 4.504 1.00 45.84 236 PRO A O 1
ATOM 1920 N N . PHE A 1 237 ? -0.118 14.007 2.953 1.00 51.22 237 PHE A N 1
ATOM 1921 C CA . PHE A 1 237 ? 1.019 13.343 3.599 1.00 51.22 237 PHE A CA 1
ATOM 1922 C C . PHE A 1 237 ? 2.297 14.182 3.559 1.00 51.22 237 PHE A C 1
ATOM 1924 O O . PHE A 1 237 ? 3.384 13.643 3.767 1.00 51.22 237 PHE A O 1
ATOM 1931 N N . ASP A 1 238 ? 2.200 15.485 3.280 1.00 49.47 238 ASP A N 1
ATOM 1932 C CA . ASP A 1 238 ? 3.346 16.401 3.393 1.00 49.47 238 ASP A CA 1
ATOM 1933 C C . ASP A 1 238 ? 3.598 16.880 4.827 1.00 49.47 238 ASP A C 1
ATOM 1935 O O . ASP A 1 238 ? 4.620 17.507 5.100 1.00 49.47 238 ASP A O 1
ATOM 1939 N N . SER A 1 239 ? 2.703 16.547 5.757 1.00 57.78 239 SER A N 1
ATOM 1940 C CA . SER A 1 239 ? 2.909 16.728 7.191 1.00 57.78 239 SER A CA 1
ATOM 1941 C C . SER A 1 239 ? 2.333 15.559 7.986 1.00 57.78 239 SER A C 1
ATOM 1943 O O . SER A 1 239 ? 1.356 14.932 7.575 1.00 57.78 239 SER A O 1
ATOM 1945 N N . ASP A 1 240 ? 2.913 15.301 9.159 1.00 60.56 240 ASP A N 1
ATOM 1946 C CA . ASP A 1 240 ? 2.476 14.265 10.107 1.00 60.56 240 ASP A CA 1
ATOM 1947 C C . ASP A 1 240 ? 0.975 14.362 10.422 1.00 60.56 240 ASP A C 1
ATOM 1949 O O . ASP A 1 240 ? 0.273 13.353 10.474 1.00 60.56 240 ASP A O 1
ATOM 1953 N N . GLU A 1 241 ? 0.489 15.598 10.564 1.00 63.28 241 GLU A N 1
ATOM 1954 C CA . GLU A 1 241 ? -0.914 15.959 10.782 1.00 63.28 241 GLU A CA 1
ATOM 1955 C C . GLU A 1 241 ? -1.821 15.317 9.732 1.00 63.28 241 GLU A C 1
ATOM 1957 O O . GLU A 1 241 ? -2.815 14.672 10.060 1.00 63.28 241 GLU A O 1
ATOM 1962 N N . THR A 1 242 ? -1.465 15.450 8.458 1.00 62.09 242 THR A N 1
ATOM 1963 C CA . THR A 1 242 ? -2.347 15.016 7.383 1.00 62.09 242 THR A CA 1
ATOM 1964 C C . THR A 1 242 ? -2.263 13.500 7.151 1.00 62.09 242 THR A C 1
ATOM 1966 O O . THR A 1 242 ? -3.281 12.872 6.828 1.00 62.09 242 THR A O 1
ATOM 1969 N N . ILE A 1 243 ? -1.101 12.885 7.440 1.00 62.44 243 ILE A N 1
ATOM 1970 C CA . ILE A 1 243 ? -0.950 11.421 7.446 1.00 62.44 243 ILE A CA 1
ATOM 1971 C C . ILE A 1 243 ? -1.910 10.809 8.471 1.00 62.44 243 ILE A C 1
ATOM 1973 O O . ILE A 1 243 ? -2.685 9.910 8.140 1.00 62.44 243 ILE A O 1
ATOM 1977 N N . LEU A 1 244 ? -1.881 11.323 9.703 1.00 65.56 244 LEU A N 1
ATOM 1978 C CA . LEU A 1 244 ? -2.744 10.874 10.795 1.00 65.56 244 LEU A CA 1
ATOM 1979 C C . LEU A 1 244 ? -4.224 11.052 10.469 1.00 65.56 244 LEU A C 1
ATOM 1981 O O . LEU A 1 244 ? -5.018 10.131 10.663 1.00 65.56 244 LEU A O 1
ATOM 1985 N N . LEU A 1 245 ? -4.581 12.221 9.943 1.00 66.94 245 LEU A N 1
ATOM 1986 C CA . LEU A 1 245 ? -5.959 12.571 9.628 1.00 66.94 245 LEU A CA 1
ATOM 1987 C C . LEU A 1 245 ? -6.539 11.647 8.551 1.00 66.94 245 LEU A C 1
ATOM 1989 O O . LEU A 1 245 ? -7.671 11.184 8.682 1.00 66.94 245 LEU A O 1
ATOM 1993 N N . THR A 1 246 ? -5.749 11.288 7.537 1.00 65.50 246 THR A N 1
ATOM 1994 C CA . THR A 1 246 ? -6.232 10.376 6.494 1.00 65.50 246 THR A CA 1
ATOM 1995 C C . THR A 1 246 ? -6.365 8.938 6.984 1.00 65.50 246 THR A C 1
ATOM 1997 O O . THR A 1 246 ? -7.365 8.284 6.688 1.00 65.50 246 THR A O 1
ATOM 2000 N N . LEU A 1 247 ? -5.394 8.448 7.763 1.00 69.31 247 LEU A N 1
ATOM 2001 C CA . LEU A 1 247 ? -5.475 7.117 8.374 1.00 69.31 247 LEU A CA 1
ATOM 2002 C C . LEU A 1 247 ? -6.719 6.995 9.268 1.00 69.31 247 LEU A C 1
ATOM 2004 O O . LEU A 1 247 ? -7.415 5.983 9.233 1.00 69.31 247 LEU A O 1
ATOM 2008 N N . TYR A 1 248 ? -7.029 8.044 10.032 1.00 73.19 248 TYR A N 1
ATOM 2009 C CA . TYR A 1 248 ? -8.221 8.100 10.872 1.00 73.19 248 TYR A CA 1
ATOM 2010 C C . TYR A 1 248 ? -9.524 8.068 10.062 1.00 73.19 248 TYR A C 1
ATOM 2012 O O . TYR A 1 248 ? -10.406 7.262 10.362 1.00 73.19 248 TYR A O 1
ATOM 2020 N N . LEU A 1 249 ? -9.644 8.899 9.019 1.00 70.88 249 LEU A N 1
ATOM 2021 C CA . LEU A 1 249 ? -10.850 8.955 8.185 1.00 70.88 249 LEU A CA 1
ATOM 2022 C C . LEU A 1 249 ? -11.157 7.614 7.503 1.00 70.88 249 LEU A C 1
ATOM 2024 O O . LEU A 1 249 ? -12.319 7.231 7.394 1.00 70.88 249 LEU A O 1
ATOM 2028 N N . GLN A 1 250 ? -10.130 6.867 7.092 1.00 67.75 250 GLN A N 1
ATOM 2029 C CA . GLN A 1 250 ? -10.313 5.543 6.490 1.00 67.75 250 GLN A CA 1
ATOM 2030 C C . GLN A 1 250 ? -10.809 4.482 7.476 1.00 67.75 250 GLN A C 1
ATOM 2032 O O . GLN A 1 250 ? -11.479 3.537 7.067 1.00 67.75 250 GLN A O 1
ATOM 2037 N N . ILE A 1 251 ? -10.499 4.631 8.765 1.00 67.81 251 ILE A N 1
ATOM 2038 C CA . ILE A 1 251 ? -10.952 3.702 9.804 1.00 67.81 251 ILE A CA 1
ATOM 2039 C C . ILE A 1 251 ? -12.373 4.041 10.267 1.00 67.81 251 ILE A C 1
ATOM 2041 O O . ILE A 1 251 ? -13.139 3.132 10.558 1.00 67.81 251 ILE A O 1
ATOM 2045 N N . LYS A 1 252 ? -12.736 5.328 10.334 1.00 65.56 252 LYS A N 1
ATOM 2046 C CA . LYS A 1 252 ? -14.008 5.773 10.926 1.00 65.56 252 LYS A CA 1
ATOM 2047 C C . LYS A 1 252 ? -15.233 5.661 10.015 1.00 65.56 252 LYS A C 1
ATOM 2049 O O . LYS A 1 252 ? -16.350 5.644 10.518 1.00 65.56 252 LYS A O 1
ATOM 2054 N N . ASN A 1 253 ? -15.043 5.605 8.700 1.00 53.31 253 ASN A N 1
ATOM 2055 C CA . ASN A 1 253 ? -16.149 5.517 7.739 1.00 53.31 253 ASN A CA 1
ATOM 2056 C C . ASN A 1 253 ? -16.737 4.093 7.576 1.00 53.31 253 ASN A C 1
ATOM 2058 O O . ASN A 1 253 ? -17.509 3.876 6.645 1.00 53.31 253 ASN A O 1
ATOM 2062 N N . ASN A 1 254 ? -16.397 3.147 8.462 1.00 47.41 254 ASN A N 1
ATOM 2063 C CA . ASN A 1 254 ? -16.980 1.800 8.564 1.00 47.41 254 ASN A CA 1
ATOM 2064 C C . ASN A 1 254 ? -17.548 1.579 9.970 1.00 47.41 254 ASN A C 1
ATOM 2066 O O . ASN A 1 254 ? -18.544 0.832 10.080 1.00 47.41 254 ASN A O 1
#

Solvent-accessible surface area (backbone atoms only — not comparable to full-atom values): 14686 Å² total; per-residue (Å²): 130,56,76,66,62,61,52,65,73,74,76,61,59,66,72,57,53,50,52,57,48,52,53,54,58,54,41,74,76,45,103,55,83,81,68,77,41,63,58,56,25,46,29,50,35,41,43,54,29,31,69,72,68,78,41,92,46,70,68,56,29,48,50,39,50,38,39,19,61,77,63,8,47,70,31,90,80,52,55,48,67,88,65,57,70,29,52,40,51,35,38,52,51,46,53,52,44,56,55,32,48,77,71,74,43,89,72,68,59,76,68,65,30,64,79,34,58,57,70,76,90,50,63,73,45,48,47,54,54,22,65,78,45,45,90,52,57,71,67,62,52,50,53,52,51,49,55,52,39,34,63,45,24,6,77,77,38,68,55,66,60,51,50,54,54,35,51,52,46,20,39,44,78,68,67,48,51,69,68,59,51,63,72,66,64,78,83,74,82,63,96,51,61,68,56,48,48,51,50,51,53,41,53,52,40,68,74,68,17,82,93,36,70,68,55,31,51,53,54,31,63,70,64,56,61,98,66,81,85,86,68,97,59,81,52,57,61,69,41,64,31,36,40,39,44,51,58,47,55,70,60,67,80,106

pLDDT: mean 73.57, std 17.44, range [27.92, 96.0]

Secondary structure (DSSP, 8-state):
--HHHHHHTTSS-HHHHHHHHHHHHHTTTSS------HHHHHHHHHHHHHHHHSS--HHHHHHHHHHHHHH-TT-TTSS-----HHHHHHHHHHHHHHHHHHTT----HHHHGGGSPP-STTGGGGHHHHHHTTTS-HHHHHHHHHHHHHHHH-TT--HHHHHHHHHHHHHHHTT--HHHHHHH------S-HHHHHHHHHHHHHHHHSTT-HHHHHHHHHHT--------SS--TTSSHHHHHHHHHHHHHT-

Nearest PDB structures (foldseek):
  6drh-assembly4_G  TM=6.112E-01  e=3.771E-04  Serratia proteamaculans 568
  8xqx-assembly1_G  TM=5.390E-01  e=2.622E-01  Chlamydomonas reinhardtii
  3hfw-assembly1_A  TM=4.658E-01  e=3.438E-01  Homo sapiens

Mean predicted aligned error: 10.58 Å

InterPro domains:
  IPR005502 ADP-ribosylation/Crystallin J1 [PF03747] (33-201)
  IPR036705 ADP-ribosylation/Crystallin J1 superfamily [G3DSA:1.10.4080.10] (8-249)
  IPR036705 ADP-ribosylation/Crystallin J1 superfamily [SSF101478] (32-186)

Sequence (254 aa):
MTLGESFLSHHIDPYILEHIQMEKEYSQQDDLTLVWSDDVSLTLCFLASLAHHGEYSQEHLLQRYFQWWMNGYMCPTGLCFTPRIHLKKSIDLFGETQAAQALGIEVDIDKKTVDIPSKPAALLRLSPIGYFYSKHSYSKRIEIIKDCTKRMFGRKAPIDVFIAYIELLVNALNGVSKHDILQSIQLKQNSNEFLNKIFFDLIDLISNDNNNIEQGLQRALEKKSSQPKECKYLNPFDSDETILLTLYLQIKNN